Protein AF-A0A1E7EST8-F1 (afdb_monomer_lite)

Structure (mmCIF, N/CA/C/O backbone):
data_AF-A0A1E7EST8-F1
#
_entry.id   AF-A0A1E7EST8-F1
#
loop_
_atom_site.group_PDB
_atom_site.id
_atom_site.type_symbol
_atom_site.label_atom_id
_atom_site.label_alt_id
_atom_site.label_comp_id
_atom_site.label_asym_id
_atom_site.label_entity_id
_atom_site.label_seq_id
_atom_site.pdbx_PDB_ins_code
_atom_site.Cartn_x
_atom_site.Cartn_y
_atom_site.Cartn_z
_atom_site.occupancy
_atom_site.B_iso_or_equiv
_atom_site.auth_seq_id
_atom_site.auth_comp_id
_atom_site.auth_asym_id
_atom_site.auth_atom_id
_atom_site.pdbx_PDB_model_num
ATOM 1 N N . MET A 1 1 ? 32.638 13.879 65.033 1.00 37.38 1 MET A N 1
ATOM 2 C CA . MET A 1 1 ? 33.909 13.160 65.255 1.00 37.38 1 MET A CA 1
ATOM 3 C C . MET A 1 1 ? 33.877 11.881 64.431 1.00 37.38 1 MET A C 1
ATOM 5 O O . MET A 1 1 ? 32.964 11.099 64.638 1.00 37.38 1 MET A O 1
ATOM 9 N N . ASN A 1 2 ? 34.784 11.796 63.447 1.00 33.44 2 ASN A N 1
ATOM 10 C CA . ASN A 1 2 ? 35.535 10.639 62.920 1.00 33.44 2 ASN A CA 1
ATOM 11 C C . ASN A 1 2 ? 35.095 9.209 63.289 1.00 33.44 2 ASN A C 1
ATOM 13 O O . ASN A 1 2 ? 34.741 8.963 64.430 1.00 33.44 2 ASN A O 1
ATOM 17 N N . ASN A 1 3 ? 35.322 8.160 62.497 1.00 36.22 3 ASN A N 1
ATOM 18 C CA . ASN A 1 3 ? 35.702 7.912 61.098 1.00 36.22 3 ASN A CA 1
ATOM 19 C C . ASN A 1 3 ? 35.774 6.365 60.982 1.00 36.22 3 ASN A C 1
ATOM 21 O O . ASN A 1 3 ? 36.103 5.720 61.972 1.00 36.22 3 ASN A O 1
ATOM 25 N N . ASN A 1 4 ? 35.571 5.823 59.780 1.00 41.44 4 ASN A N 1
ATOM 26 C CA . ASN A 1 4 ? 36.146 4.581 59.229 1.00 41.44 4 ASN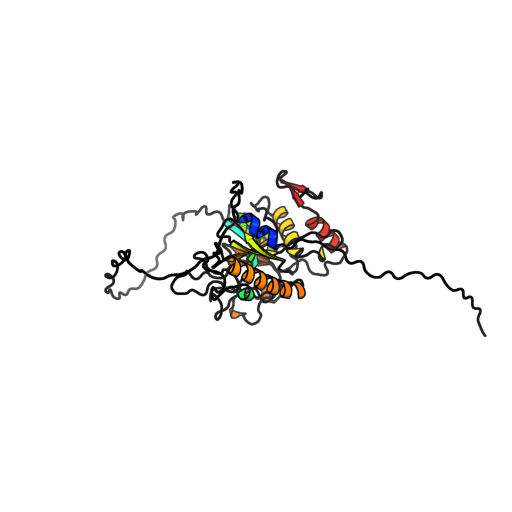 A CA 1
ATOM 27 C C . ASN A 1 4 ? 36.067 3.229 59.976 1.00 41.44 4 ASN A C 1
ATOM 29 O O . ASN A 1 4 ? 36.684 3.031 61.017 1.00 41.44 4 ASN A O 1
ATOM 33 N N . ASN A 1 5 ? 35.577 2.206 59.257 1.00 44.66 5 ASN A N 1
ATOM 34 C CA . ASN A 1 5 ? 36.452 1.069 58.946 1.00 44.66 5 ASN A CA 1
ATOM 35 C C . ASN A 1 5 ? 36.086 0.348 57.636 1.00 44.66 5 ASN A C 1
ATOM 37 O O . ASN A 1 5 ? 34.924 0.069 57.353 1.00 44.66 5 ASN A O 1
ATOM 41 N N . ASN A 1 6 ? 37.137 0.077 56.861 1.00 41.31 6 ASN A N 1
ATOM 42 C CA . ASN A 1 6 ? 37.175 -0.635 55.586 1.00 41.31 6 ASN A CA 1
ATOM 43 C C . ASN A 1 6 ? 36.886 -2.134 55.745 1.00 41.31 6 ASN A C 1
ATOM 45 O O . ASN A 1 6 ? 37.294 -2.732 56.739 1.00 41.31 6 ASN A O 1
ATOM 49 N N . ASN A 1 7 ? 36.364 -2.769 54.688 1.00 45.50 7 ASN A N 1
ATOM 50 C CA . ASN A 1 7 ? 36.819 -4.114 54.339 1.00 45.50 7 ASN A CA 1
ATOM 51 C C . ASN A 1 7 ? 36.735 -4.374 52.825 1.00 45.50 7 ASN A C 1
ATOM 53 O O . ASN A 1 7 ? 35.681 -4.262 52.204 1.00 45.50 7 ASN A O 1
ATOM 57 N N . THR A 1 8 ? 37.886 -4.706 52.251 1.00 44.66 8 THR A N 1
ATOM 58 C CA . THR A 1 8 ? 38.143 -5.099 50.860 1.00 44.66 8 THR A CA 1
ATOM 59 C C . THR A 1 8 ? 38.284 -6.618 50.772 1.00 44.66 8 THR A C 1
ATOM 61 O O . THR A 1 8 ? 38.940 -7.181 51.641 1.00 44.66 8 THR A O 1
ATOM 64 N N . ASN A 1 9 ? 37.772 -7.261 49.710 1.00 40.81 9 ASN A N 1
ATOM 65 C CA . ASN A 1 9 ? 38.377 -8.463 49.096 1.00 40.81 9 ASN A CA 1
ATOM 66 C C . ASN A 1 9 ? 37.749 -8.810 47.725 1.00 40.81 9 ASN A C 1
ATOM 68 O O . ASN A 1 9 ? 36.732 -9.479 47.621 1.00 40.81 9 ASN A O 1
ATOM 72 N N . ASN A 1 10 ? 38.331 -8.222 46.682 1.00 35.41 10 ASN A N 1
ATOM 73 C CA . ASN A 1 10 ? 39.041 -8.826 45.545 1.00 35.41 10 ASN A CA 1
ATOM 74 C C . ASN A 1 10 ? 38.720 -10.251 44.975 1.00 35.41 10 ASN A C 1
ATOM 76 O O . ASN A 1 10 ? 38.741 -11.250 45.683 1.00 35.41 10 ASN A O 1
ATOM 80 N N . ILE A 1 11 ? 38.687 -10.271 43.625 1.00 35.84 11 ILE A N 1
ATOM 81 C CA . ILE A 1 11 ? 39.069 -11.285 42.597 1.00 35.84 11 ILE A CA 1
ATOM 82 C C . ILE A 1 11 ? 38.192 -12.520 42.315 1.00 35.84 11 ILE A C 1
ATOM 84 O O . ILE A 1 11 ? 38.165 -13.490 43.061 1.00 35.84 11 ILE A O 1
ATOM 88 N N . GLY A 1 12 ? 37.687 -12.561 41.073 1.00 32.75 12 GLY A N 1
ATOM 89 C CA . GLY A 1 12 ? 37.323 -13.785 40.353 1.00 32.75 12 GLY A CA 1
ATOM 90 C C . GLY A 1 12 ? 36.968 -13.516 38.885 1.00 32.75 12 GLY A C 1
ATOM 91 O O . GLY A 1 12 ? 35.797 -13.504 38.533 1.00 32.75 12 GLY A O 1
ATOM 92 N N . GLY A 1 13 ? 37.966 -13.254 38.033 1.00 35.25 13 GLY A N 1
ATOM 93 C CA . GLY A 1 13 ? 37.785 -13.111 36.581 1.00 35.25 13 GLY A CA 1
ATOM 94 C C . GLY A 1 13 ? 38.050 -14.406 35.804 1.00 35.25 13 GLY A C 1
ATOM 95 O O . GLY A 1 13 ? 38.857 -15.219 36.256 1.00 35.25 13 GLY A O 1
ATOM 96 N N . ARG A 1 14 ? 37.390 -14.553 34.638 1.00 35.25 14 ARG A N 1
ATOM 97 C CA . ARG A 1 14 ? 37.770 -15.270 33.383 1.00 35.25 14 ARG A CA 1
ATOM 98 C C . ARG A 1 14 ? 36.514 -15.476 32.493 1.00 35.25 14 ARG A C 1
ATOM 100 O O . ARG A 1 14 ? 35.428 -15.559 33.051 1.00 35.25 14 ARG A O 1
ATOM 107 N N . PRO A 1 15 ? 36.630 -15.743 31.175 1.00 46.88 15 PRO A N 1
ATOM 108 C CA . PRO A 1 15 ? 37.525 -15.146 30.184 1.00 46.88 15 PRO A CA 1
ATOM 109 C C . PRO A 1 15 ? 36.792 -14.689 28.896 1.00 46.88 15 PRO A C 1
ATOM 111 O O . PRO A 1 15 ? 35.663 -15.068 28.603 1.00 46.88 15 PRO A O 1
ATOM 114 N N . ILE A 1 16 ? 37.519 -13.891 28.115 1.00 41.00 16 ILE A N 1
ATOM 115 C CA . ILE A 1 16 ? 37.234 -13.449 26.744 1.00 41.00 16 ILE A CA 1
ATOM 116 C C . ILE A 1 16 ? 37.426 -14.624 25.771 1.00 41.00 16 ILE A C 1
ATOM 118 O O . ILE A 1 16 ? 38.449 -15.306 25.835 1.00 41.00 16 ILE A O 1
ATOM 122 N N . GLY A 1 17 ? 36.480 -14.819 24.848 1.00 32.47 17 GLY A N 1
ATOM 123 C CA . GLY A 1 17 ? 36.620 -15.681 23.673 1.00 32.47 17 GLY A CA 1
ATOM 124 C C . GLY A 1 17 ? 36.237 -14.913 22.407 1.00 32.47 17 GLY A C 1
ATOM 125 O O . GLY A 1 17 ? 35.126 -14.397 22.317 1.00 32.47 17 GLY A O 1
ATOM 126 N N . SER A 1 18 ? 37.174 -14.821 21.462 1.00 37.97 18 SER A N 1
ATOM 127 C CA . SER A 1 18 ? 36.993 -14.258 20.112 1.00 37.97 18 SER A CA 1
ATOM 128 C C . SER A 1 18 ? 36.807 -15.392 19.070 1.00 37.97 18 SER A C 1
ATOM 130 O O . SER A 1 18 ? 36.689 -16.551 19.465 1.00 37.97 18 SER A O 1
ATOM 132 N N . PRO A 1 19 ? 36.704 -15.102 17.757 1.00 43.59 19 PRO A N 1
ATOM 133 C CA . PRO A 1 19 ? 35.534 -15.388 16.933 1.00 43.59 19 PRO A CA 1
ATOM 134 C C . PRO A 1 19 ? 35.676 -16.669 16.090 1.00 43.59 19 PRO A C 1
ATOM 136 O O . PRO A 1 19 ? 36.750 -16.983 15.585 1.00 43.59 19 PRO A O 1
ATOM 139 N N . GLY A 1 20 ? 34.568 -17.386 15.896 1.00 33.91 20 GLY A N 1
ATOM 140 C CA . GLY A 1 20 ? 34.497 -18.546 15.006 1.00 33.91 20 GLY A CA 1
ATOM 141 C C . GLY A 1 20 ? 33.923 -18.184 13.638 1.00 33.91 20 GLY A C 1
ATOM 142 O O . GLY A 1 20 ? 32.745 -17.852 13.527 1.00 33.91 20 GLY A O 1
ATOM 143 N N . GLU A 1 21 ? 34.765 -18.275 12.609 1.00 35.53 21 GLU A N 1
ATOM 144 C CA . GLU A 1 21 ? 34.386 -18.404 11.200 1.00 35.53 21 GLU A CA 1
ATOM 145 C C . GLU A 1 21 ? 33.580 -19.696 10.966 1.00 35.53 21 GLU A C 1
ATOM 147 O O . GLU A 1 21 ? 33.884 -20.734 11.555 1.00 35.53 21 GLU A O 1
ATOM 152 N N . GLY A 1 22 ? 32.580 -19.663 10.074 1.00 30.66 22 GLY A N 1
ATOM 153 C CA . GLY A 1 22 ? 31.803 -20.867 9.752 1.00 30.66 22 GLY A CA 1
ATOM 154 C C . GLY A 1 22 ? 30.614 -20.699 8.798 1.00 30.66 22 GLY A C 1
ATOM 155 O O . GLY A 1 22 ? 29.478 -20.865 9.208 1.00 30.66 22 GLY A O 1
ATOM 156 N N . VAL A 1 23 ? 30.898 -20.362 7.535 1.00 31.14 23 VAL A N 1
ATOM 157 C CA . VAL A 1 23 ? 30.367 -20.969 6.285 1.00 31.14 23 VAL A CA 1
ATOM 158 C C . VAL A 1 23 ? 28.875 -21.402 6.173 1.00 31.14 23 VAL A C 1
ATOM 160 O O . VAL A 1 23 ? 28.469 -22.404 6.748 1.00 31.14 23 VAL A O 1
ATOM 163 N N . GLY A 1 24 ? 28.155 -20.784 5.209 1.00 28.20 24 GLY A N 1
ATOM 164 C CA . GLY A 1 24 ? 27.192 -21.445 4.283 1.00 28.20 24 GLY A CA 1
ATOM 165 C C . GLY A 1 24 ? 25.695 -21.076 4.415 1.00 28.20 24 GLY A C 1
ATOM 166 O O . GLY A 1 24 ? 25.020 -21.641 5.258 1.00 28.20 24 GLY A O 1
ATOM 167 N N . GLN A 1 25 ? 25.167 -20.082 3.668 1.00 36.28 25 GLN A N 1
ATOM 168 C CA . GLN A 1 25 ? 24.389 -20.174 2.387 1.00 36.28 25 GLN A CA 1
ATOM 169 C C . GLN A 1 25 ? 22.906 -20.652 2.510 1.00 36.28 25 GLN A C 1
ATOM 171 O O . GLN A 1 25 ? 22.626 -21.450 3.395 1.00 36.28 25 GLN A O 1
ATOM 176 N N . PRO A 1 26 ? 21.953 -20.249 1.618 1.00 44.78 26 PRO A N 1
ATOM 177 C CA . PRO A 1 26 ? 22.160 -19.596 0.323 1.00 44.78 26 PRO A CA 1
ATOM 178 C C . PRO A 1 26 ? 21.398 -18.280 0.067 1.00 44.78 26 PRO A C 1
ATOM 180 O O . PRO A 1 26 ? 20.417 -17.909 0.704 1.00 44.78 26 PRO A O 1
ATOM 183 N N . SER A 1 27 ? 21.893 -17.606 -0.967 1.00 38.22 27 SER A N 1
ATOM 184 C CA . SER A 1 27 ? 21.365 -16.401 -1.599 1.00 38.22 27 SER A CA 1
ATOM 185 C C . SER A 1 27 ? 20.065 -16.651 -2.384 1.00 38.22 27 SER A C 1
ATOM 187 O O . SER A 1 27 ? 19.900 -17.654 -3.079 1.00 38.22 27 SER A O 1
ATOM 189 N N . VAL A 1 28 ? 19.161 -15.669 -2.341 1.00 45.09 28 VAL A N 1
ATOM 190 C CA . VAL A 1 28 ? 17.823 -15.643 -2.976 1.00 45.09 28 VAL A CA 1
ATOM 191 C C . VAL A 1 28 ? 17.864 -15.711 -4.523 1.00 45.09 28 VAL A C 1
ATOM 193 O O . VAL A 1 28 ? 16.836 -15.868 -5.180 1.00 45.09 28 VAL A O 1
ATOM 196 N N . LEU A 1 29 ? 19.052 -15.688 -5.138 1.00 42.66 29 LEU A N 1
ATOM 197 C CA . LEU A 1 29 ? 19.230 -15.797 -6.592 1.00 42.66 29 LEU A CA 1
ATOM 198 C C . LEU A 1 29 ? 18.972 -17.209 -7.155 1.00 42.66 29 LEU A C 1
ATOM 200 O O . LEU A 1 29 ? 18.691 -17.337 -8.348 1.00 42.66 29 LEU A O 1
ATOM 204 N N . GLY A 1 30 ? 19.010 -18.261 -6.329 1.00 34.00 30 GLY A N 1
ATOM 205 C CA . GLY A 1 30 ? 18.755 -19.639 -6.780 1.00 34.00 30 GLY A CA 1
ATOM 206 C C . GLY A 1 30 ? 17.289 -19.925 -7.138 1.00 34.00 30 GLY A C 1
ATOM 207 O O . GLY A 1 30 ? 17.003 -20.724 -8.030 1.00 34.00 30 GLY A O 1
ATOM 208 N N . SER A 1 31 ? 16.345 -19.232 -6.500 1.00 38.81 31 SER A N 1
ATOM 209 C CA . SER A 1 31 ? 14.915 -19.559 -6.589 1.00 38.81 31 SER A CA 1
ATOM 210 C C . SER A 1 31 ? 14.246 -19.067 -7.879 1.00 38.81 31 SER A C 1
ATOM 212 O O . SER A 1 31 ? 13.216 -19.601 -8.282 1.00 38.81 31 SER A O 1
ATOM 214 N N . ILE A 1 32 ? 14.832 -18.081 -8.568 1.00 41.59 32 ILE A N 1
ATOM 215 C CA . ILE A 1 32 ? 14.277 -17.531 -9.820 1.00 41.59 32 ILE A CA 1
ATOM 216 C C . ILE A 1 32 ? 14.689 -18.382 -11.035 1.00 41.59 32 ILE A C 1
ATOM 218 O O . ILE A 1 32 ? 13.920 -18.510 -11.988 1.00 41.59 32 ILE A O 1
ATOM 222 N N . ALA A 1 33 ? 15.857 -19.034 -10.995 1.00 39.41 33 ALA A N 1
ATOM 223 C CA . ALA A 1 33 ? 16.321 -19.898 -12.085 1.00 39.41 33 ALA A CA 1
ATOM 224 C C . ALA A 1 33 ? 15.504 -21.201 -12.205 1.00 39.41 33 ALA A C 1
ATOM 226 O O . ALA A 1 33 ? 15.323 -21.725 -13.309 1.00 39.41 33 ALA A O 1
ATOM 227 N N . HIS A 1 34 ? 14.950 -21.695 -11.093 1.00 38.31 34 HIS A N 1
ATOM 228 C CA . HIS A 1 34 ? 14.194 -22.949 -11.079 1.00 38.31 34 HIS A CA 1
ATOM 229 C C . HIS A 1 34 ? 12.761 -22.827 -11.622 1.00 38.31 34 HIS A C 1
ATOM 231 O O . HIS A 1 34 ? 12.177 -23.826 -12.029 1.00 38.31 34 HIS A O 1
ATOM 237 N N . ALA A 1 35 ? 12.205 -21.612 -11.698 1.00 41.12 35 ALA A N 1
ATOM 238 C CA . ALA A 1 35 ? 10.862 -21.370 -12.233 1.00 41.12 35 ALA A CA 1
ATOM 239 C C . ALA A 1 35 ? 10.816 -21.210 -13.770 1.00 41.12 35 ALA A C 1
ATOM 241 O O . ALA A 1 35 ? 9.735 -21.068 -14.339 1.00 41.12 35 ALA A O 1
ATOM 242 N N . LEU A 1 36 ? 11.970 -21.215 -14.452 1.00 42.25 36 LEU A N 1
ATOM 243 C CA . LEU A 1 36 ? 12.074 -20.963 -15.899 1.00 42.25 36 LEU A CA 1
ATOM 244 C C . LEU A 1 36 ? 12.736 -22.099 -16.694 1.00 42.25 36 LEU A C 1
ATOM 246 O O . LEU A 1 36 ? 12.760 -22.042 -17.923 1.00 42.25 36 LEU A O 1
ATOM 250 N N . THR A 1 37 ? 13.236 -23.143 -16.031 1.00 38.69 37 THR A N 1
ATOM 251 C CA . THR A 1 37 ? 13.762 -24.344 -16.692 1.00 38.69 37 THR A CA 1
ATOM 252 C C . THR A 1 37 ? 12.689 -25.427 -16.696 1.00 38.69 37 THR A C 1
ATOM 254 O O . THR A 1 37 ? 12.493 -26.166 -15.737 1.00 38.69 37 THR A O 1
ATOM 257 N N . GLY A 1 38 ? 11.932 -25.470 -17.793 1.00 31.06 38 GLY A N 1
ATOM 258 C CA . GLY A 1 38 ? 11.000 -26.552 -18.077 1.00 31.06 38 GLY A CA 1
ATOM 259 C C . GLY A 1 38 ? 11.707 -27.907 -18.047 1.00 31.06 38 GLY A C 1
ATOM 260 O O . GLY A 1 38 ? 12.779 -28.085 -18.619 1.00 31.06 38 GLY A O 1
ATOM 261 N N . ASN A 1 39 ? 11.058 -28.836 -17.358 1.00 34.22 39 ASN A N 1
ATOM 262 C CA . ASN A 1 39 ? 11.397 -30.237 -17.171 1.00 34.22 39 ASN A CA 1
ATOM 263 C C . ASN A 1 39 ? 11.722 -30.930 -18.517 1.00 34.22 39 ASN A C 1
ATOM 265 O O . ASN A 1 39 ? 10.814 -31.237 -19.287 1.00 34.22 39 ASN A O 1
ATOM 269 N N . TYR A 1 40 ? 13.003 -31.185 -18.795 1.00 30.70 40 TYR A N 1
ATOM 270 C CA . TYR A 1 40 ? 13.463 -32.097 -19.847 1.00 30.70 40 TYR A CA 1
ATOM 271 C C . TYR A 1 40 ? 14.433 -33.098 -19.216 1.00 30.70 40 TYR A C 1
ATOM 273 O O . TYR A 1 40 ? 15.603 -32.800 -18.992 1.00 30.70 40 TYR A O 1
ATOM 281 N N . ASN A 1 41 ? 13.920 -34.290 -18.910 1.00 33.44 41 ASN A N 1
ATOM 282 C CA . ASN A 1 41 ? 14.729 -35.453 -18.566 1.00 33.44 41 ASN A CA 1
ATOM 283 C C . ASN A 1 41 ? 15.129 -36.170 -19.861 1.00 33.44 41 ASN A C 1
ATOM 285 O O . ASN A 1 41 ? 14.272 -36.699 -20.565 1.00 33.44 41 ASN A O 1
ATOM 289 N N . GLY A 1 42 ? 16.428 -36.214 -20.151 1.00 34.94 42 GLY A N 1
ATOM 290 C CA . GLY A 1 42 ? 17.023 -37.041 -21.200 1.00 34.94 42 GLY A CA 1
ATOM 291 C C . GLY A 1 42 ? 18.528 -37.200 -20.947 1.00 34.94 42 GLY A C 1
ATOM 292 O O . GLY A 1 42 ? 19.179 -36.200 -20.644 1.00 34.94 42 GLY A O 1
ATOM 293 N N . PRO A 1 43 ? 19.087 -38.424 -20.987 1.00 39.81 43 PRO A N 1
ATOM 294 C CA . PRO A 1 43 ? 20.402 -38.709 -20.424 1.00 39.81 43 PRO A CA 1
ATOM 295 C C . PRO A 1 43 ? 21.557 -38.295 -21.344 1.00 39.81 43 PRO A C 1
ATOM 297 O O . PRO A 1 43 ? 21.529 -38.499 -22.557 1.00 39.81 43 PRO A O 1
ATOM 300 N N . LEU A 1 44 ? 22.604 -37.764 -20.711 1.00 32.97 44 LEU A N 1
ATOM 301 C CA . LEU A 1 44 ? 23.911 -37.471 -21.291 1.00 32.97 44 LEU A CA 1
ATOM 302 C C . LEU A 1 44 ? 24.640 -38.761 -21.690 1.00 32.97 44 LEU A C 1
ATOM 304 O O . LEU A 1 44 ? 24.931 -39.604 -20.844 1.00 32.97 44 LEU A O 1
ATOM 308 N N . THR A 1 45 ? 25.036 -38.852 -22.957 1.00 32.22 45 THR A N 1
ATOM 309 C CA . THR A 1 45 ? 26.240 -39.586 -23.370 1.00 32.22 45 THR A CA 1
ATOM 310 C C . THR A 1 45 ? 27.152 -38.616 -24.109 1.00 32.22 45 THR A C 1
ATOM 312 O O . THR A 1 45 ? 26.697 -37.782 -24.889 1.00 32.22 45 THR A O 1
ATOM 315 N N . GLY A 1 46 ? 28.429 -38.640 -23.734 1.00 31.30 46 GLY A N 1
ATOM 316 C CA . GLY A 1 46 ? 29.429 -37.675 -24.166 1.00 31.30 46 GLY A CA 1
ATOM 317 C C . GLY A 1 46 ? 29.914 -37.877 -25.595 1.00 31.30 46 GLY A C 1
ATOM 318 O O . GLY A 1 46 ? 29.590 -38.870 -26.234 1.00 31.30 46 GLY A O 1
ATOM 319 N N . LEU A 1 47 ? 30.729 -36.925 -26.046 1.00 31.22 47 LEU A N 1
ATOM 320 C CA . LEU A 1 47 ? 31.973 -37.136 -26.790 1.00 31.22 47 LEU A CA 1
ATOM 321 C C . LEU A 1 47 ? 32.628 -35.771 -27.053 1.00 31.22 47 LEU A C 1
ATOM 323 O O . LEU A 1 47 ? 32.023 -34.837 -27.569 1.00 31.22 47 LEU A O 1
ATOM 327 N N . SER A 1 48 ? 33.890 -35.686 -26.651 1.00 32.94 48 SER A N 1
ATOM 328 C CA . SER A 1 48 ? 34.905 -34.738 -27.103 1.00 32.94 48 SER A CA 1
ATOM 329 C C . SER A 1 48 ? 35.143 -34.831 -28.616 1.00 32.94 48 SER A C 1
ATOM 331 O O . SER A 1 48 ? 35.084 -35.945 -29.132 1.00 32.94 48 SER A O 1
ATOM 333 N N . ILE A 1 49 ? 35.538 -33.725 -29.273 1.00 32.03 49 ILE A N 1
ATOM 334 C CA . ILE A 1 49 ? 36.750 -33.583 -30.126 1.00 32.03 49 ILE A CA 1
ATOM 335 C C . ILE A 1 49 ? 36.690 -32.326 -31.042 1.00 32.03 49 ILE A C 1
ATOM 337 O O . ILE A 1 49 ? 35.677 -32.037 -31.669 1.00 32.03 49 ILE A O 1
ATOM 341 N N . SER A 1 50 ? 37.851 -31.652 -31.089 1.00 30.88 50 SER A N 1
ATOM 342 C CA . SER A 1 50 ? 38.496 -30.800 -32.118 1.00 30.88 50 SER A CA 1
ATOM 343 C C . SER A 1 50 ? 37.969 -29.426 -32.557 1.00 30.88 50 SER A C 1
ATOM 345 O O . SER A 1 50 ? 36.881 -29.268 -33.102 1.00 30.88 50 SER A O 1
ATOM 347 N N . GLU A 1 51 ? 38.912 -28.482 -32.464 1.00 34.81 51 GLU A N 1
ATOM 348 C CA . GLU A 1 51 ? 39.088 -27.253 -33.240 1.00 34.81 51 GLU A CA 1
ATOM 349 C C . GLU A 1 51 ? 39.296 -27.481 -34.751 1.00 34.81 51 GLU A C 1
ATOM 351 O O . GLU A 1 51 ? 39.945 -28.446 -35.147 1.00 34.81 51 GLU A O 1
ATOM 356 N N . GLN A 1 52 ? 38.831 -26.503 -35.542 1.00 32.03 52 GLN A N 1
ATOM 357 C CA . GLN A 1 52 ? 39.277 -25.981 -36.859 1.00 32.03 52 GLN A CA 1
ATOM 358 C C . GLN A 1 52 ? 38.007 -25.428 -37.541 1.00 32.03 52 GLN A C 1
ATOM 360 O O . GLN A 1 52 ? 36.964 -26.057 -37.493 1.00 32.03 52 GLN A O 1
ATOM 365 N N . GLY A 1 53 ? 37.916 -24.246 -38.143 1.00 31.12 53 GLY A N 1
ATOM 366 C CA . GLY A 1 53 ? 38.896 -23.394 -38.794 1.00 31.12 53 GLY A CA 1
ATOM 367 C C . GLY A 1 53 ? 38.323 -23.022 -40.172 1.00 31.12 53 GLY A C 1
ATOM 368 O O . GLY A 1 53 ? 38.204 -23.894 -41.017 1.00 31.12 53 GLY A O 1
ATOM 369 N N . ARG A 1 54 ? 38.037 -21.725 -40.377 1.00 32.31 54 ARG A N 1
ATOM 370 C CA . ARG A 1 54 ? 37.782 -21.011 -41.654 1.00 32.31 54 ARG A CA 1
ATOM 371 C C . ARG A 1 54 ? 36.468 -21.244 -42.432 1.00 32.31 54 ARG A C 1
ATOM 373 O O . ARG A 1 54 ? 36.188 -22.313 -42.948 1.00 32.31 54 ARG A O 1
ATOM 380 N N . ASP A 1 55 ? 35.789 -20.119 -42.655 1.00 29.20 55 ASP A N 1
ATOM 381 C CA . ASP A 1 55 ? 35.635 -19.424 -43.949 1.00 29.20 55 ASP A CA 1
ATOM 382 C C . ASP A 1 55 ? 34.214 -19.040 -44.390 1.00 29.20 55 ASP A C 1
ATOM 384 O O . ASP A 1 55 ? 33.189 -19.545 -43.952 1.00 29.20 55 ASP A O 1
ATOM 388 N N . SER A 1 56 ? 34.245 -18.017 -45.226 1.00 31.08 56 SER A N 1
ATOM 389 C CA . SER A 1 56 ? 33.287 -16.984 -45.570 1.00 31.08 56 SER A CA 1
ATOM 390 C C . SER A 1 56 ? 32.173 -17.345 -46.573 1.00 31.08 56 SER A C 1
ATOM 392 O O . SER A 1 56 ? 32.313 -18.207 -47.436 1.00 31.08 56 SER A O 1
ATOM 394 N N . SER A 1 57 ? 31.136 -16.489 -46.544 1.00 31.17 57 SER A N 1
ATOM 395 C CA . SER A 1 57 ? 30.318 -15.984 -47.673 1.00 31.17 57 SER A CA 1
ATOM 396 C C . SER A 1 57 ? 28.955 -16.623 -48.019 1.00 31.17 57 SER A C 1
ATOM 398 O O . SER A 1 57 ? 28.775 -17.833 -47.960 1.00 31.17 57 SER A O 1
ATOM 400 N N . LYS A 1 58 ? 28.059 -15.728 -48.505 1.00 31.75 58 LYS A N 1
ATOM 401 C CA . LYS A 1 58 ? 26.700 -15.885 -49.101 1.00 31.75 58 LYS A CA 1
ATOM 402 C C . LYS A 1 58 ? 25.563 -15.906 -48.063 1.00 31.75 58 LYS A C 1
ATOM 404 O O . LYS A 1 58 ? 25.447 -16.858 -47.313 1.00 31.75 58 LYS A O 1
ATOM 409 N N . VAL A 1 59 ? 24.718 -14.886 -47.848 1.00 36.09 59 VAL A N 1
ATOM 410 C CA . VAL A 1 59 ? 23.972 -13.937 -48.715 1.00 36.09 59 VAL A CA 1
ATOM 411 C C . VAL A 1 59 ? 23.174 -14.621 -49.824 1.00 36.09 59 VAL A C 1
ATOM 413 O O . VAL A 1 59 ? 23.775 -15.052 -50.802 1.00 36.09 59 VAL A O 1
ATOM 416 N N . ILE A 1 60 ? 21.839 -14.654 -49.655 1.00 32.09 60 ILE A N 1
ATOM 417 C CA . ILE A 1 60 ? 20.738 -14.626 -50.653 1.00 32.09 60 ILE A CA 1
ATOM 418 C C . ILE A 1 60 ? 19.380 -14.520 -49.885 1.00 32.09 60 ILE A C 1
ATOM 420 O O . ILE A 1 60 ? 19.355 -14.863 -48.704 1.00 32.09 60 ILE A O 1
ATOM 424 N N . PRO A 1 61 ? 18.295 -13.971 -50.487 1.00 39.50 61 PRO A N 1
ATOM 425 C CA . PRO A 1 61 ? 17.362 -13.025 -49.847 1.00 39.50 61 PRO A CA 1
ATOM 426 C C . PRO A 1 61 ? 15.900 -13.554 -49.694 1.00 39.50 61 PRO A C 1
ATOM 428 O O . PRO A 1 61 ? 15.743 -14.668 -49.209 1.00 39.50 61 PRO A O 1
ATOM 431 N N . PRO A 1 62 ? 14.823 -12.810 -50.052 1.00 44.91 62 PRO A N 1
ATOM 432 C CA . PRO A 1 62 ? 13.983 -11.954 -49.200 1.00 44.91 62 PRO A CA 1
ATOM 433 C C . PRO A 1 62 ? 12.507 -12.432 -49.109 1.00 44.91 62 PRO A C 1
ATOM 435 O O . PRO A 1 62 ? 12.155 -13.475 -49.647 1.00 44.91 62 PRO A O 1
ATOM 438 N N . ASN A 1 63 ? 11.654 -11.591 -48.497 1.00 27.75 63 ASN A N 1
ATOM 439 C CA . ASN A 1 63 ? 10.177 -11.614 -48.369 1.00 27.75 63 ASN A CA 1
ATOM 440 C C . ASN A 1 63 ? 9.727 -11.946 -46.937 1.00 27.75 63 ASN A C 1
ATOM 442 O O . ASN A 1 63 ? 9.904 -13.046 -46.434 1.00 27.75 63 ASN A O 1
ATOM 446 N N . SER A 1 64 ? 9.142 -11.003 -46.200 1.00 30.73 64 SER A N 1
ATOM 447 C CA . SER A 1 64 ? 7.733 -10.649 -46.392 1.00 30.73 64 SER A CA 1
ATOM 448 C C . SER A 1 64 ? 7.468 -9.205 -45.948 1.00 30.73 64 SER A C 1
ATOM 450 O O . SER A 1 64 ? 7.515 -8.890 -44.762 1.00 30.73 64 SER A O 1
ATOM 452 N N . LEU A 1 65 ? 7.195 -8.330 -46.915 1.00 32.84 65 LEU A N 1
ATOM 453 C CA . LEU A 1 65 ? 6.673 -6.979 -46.719 1.00 32.84 65 LEU A CA 1
ATOM 454 C C . LEU A 1 65 ? 5.488 -6.824 -47.670 1.00 32.84 65 LEU A C 1
ATOM 456 O O . LEU A 1 65 ? 5.654 -6.475 -48.835 1.00 32.84 65 LEU A O 1
ATOM 460 N N . SER A 1 66 ? 4.296 -7.118 -47.172 1.00 34.75 66 SER A N 1
ATOM 461 C CA . SER A 1 66 ? 3.037 -6.766 -47.822 1.00 34.75 66 SER A CA 1
ATOM 462 C C . SER A 1 66 ? 1.916 -7.002 -46.827 1.00 34.75 66 SER A C 1
ATOM 464 O O . SER A 1 66 ? 1.508 -8.140 -46.654 1.00 34.75 66 SER A O 1
ATOM 466 N N . GLU A 1 67 ? 1.493 -5.938 -46.146 1.00 35.34 67 GLU A N 1
ATOM 467 C CA . GLU A 1 67 ? 0.111 -5.671 -45.719 1.00 35.34 67 GLU A CA 1
ATOM 468 C C . GLU A 1 67 ? 0.131 -4.552 -44.677 1.00 35.34 67 GLU A C 1
ATOM 470 O O . GLU A 1 67 ? 0.571 -4.741 -43.553 1.00 35.34 67 GLU A O 1
ATOM 475 N N . HIS A 1 68 ? -0.248 -3.350 -45.113 1.00 34.09 68 HIS A N 1
ATOM 476 C CA . HIS A 1 68 ? -1.046 -2.354 -44.384 1.00 34.09 68 HIS A CA 1
ATOM 477 C C . HIS A 1 68 ? -0.886 -0.998 -45.073 1.00 34.09 68 HIS A C 1
ATOM 479 O O . HIS A 1 68 ? -0.215 -0.078 -44.610 1.00 34.09 68 HIS A O 1
ATOM 485 N N . ARG A 1 69 ? -1.536 -0.882 -46.233 1.00 31.06 69 ARG A N 1
ATOM 486 C CA . ARG A 1 69 ? -1.813 0.398 -46.884 1.00 31.06 69 ARG A CA 1
ATOM 487 C C . ARG A 1 69 ? -3.277 0.403 -47.311 1.00 31.06 69 ARG A C 1
ATOM 489 O O . ARG A 1 69 ? -3.593 0.207 -48.474 1.00 31.06 69 ARG A O 1
ATOM 496 N N . ALA A 1 70 ? -4.162 0.559 -46.334 1.00 31.52 70 ALA A N 1
ATOM 497 C CA . ALA A 1 70 ? -5.579 0.829 -46.553 1.00 31.52 70 ALA A CA 1
ATOM 498 C C . ALA A 1 70 ? -6.186 1.394 -45.262 1.00 31.52 70 ALA A C 1
ATOM 500 O O . ALA A 1 70 ? -6.642 0.631 -44.421 1.00 31.52 70 ALA A O 1
ATOM 501 N N . ALA A 1 71 ? -6.105 2.715 -45.084 1.00 33.00 71 ALA A N 1
ATOM 502 C CA . ALA A 1 71 ? -7.027 3.536 -44.284 1.00 33.00 71 ALA A CA 1
ATOM 503 C C . ALA A 1 71 ? -6.493 4.976 -44.231 1.00 33.00 71 ALA A C 1
ATOM 505 O O . ALA A 1 71 ? -6.033 5.467 -43.204 1.00 33.00 71 ALA A O 1
ATOM 506 N N . GLN A 1 72 ? -6.504 5.654 -45.374 1.00 34.62 72 GLN A N 1
ATOM 507 C CA . GLN A 1 72 ? -6.368 7.104 -45.416 1.00 34.62 72 GLN A CA 1
ATOM 508 C C . GLN A 1 72 ? -7.310 7.593 -46.507 1.00 34.62 72 GLN A C 1
ATOM 510 O O . GLN A 1 72 ? -6.953 7.548 -47.677 1.00 34.62 72 GLN A O 1
ATOM 515 N N . LEU A 1 73 ? -8.540 7.921 -46.110 1.00 34.25 73 LEU A N 1
ATOM 516 C CA . LEU A 1 73 ? -9.516 8.770 -46.800 1.00 34.25 73 LEU A CA 1
ATOM 517 C C . LEU A 1 73 ? -10.845 8.627 -46.055 1.00 34.25 73 LEU A C 1
ATOM 519 O O . LEU A 1 73 ? -11.576 7.679 -46.293 1.00 34.25 73 LEU A O 1
ATOM 523 N N . GLU A 1 74 ? -11.096 9.531 -45.111 1.00 35.16 74 GLU A N 1
ATOM 524 C CA . GLU A 1 74 ? -12.409 10.130 -44.836 1.00 35.16 74 GLU A CA 1
ATOM 525 C C . GLU A 1 74 ? -12.296 10.976 -43.566 1.00 35.16 74 GLU A C 1
ATOM 527 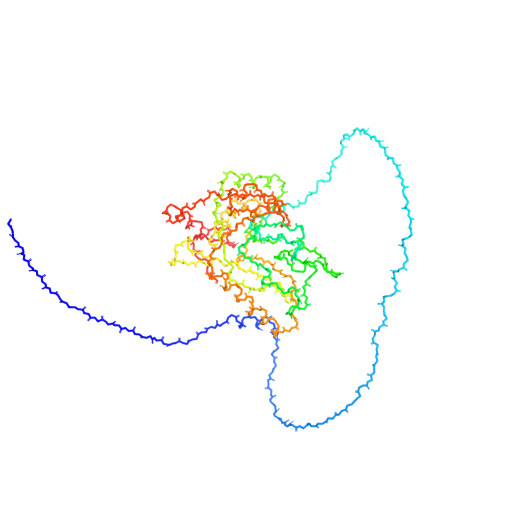O O . GLU A 1 74 ? -12.345 10.460 -42.457 1.00 35.16 74 GLU A O 1
ATOM 532 N N . GLN A 1 75 ? -12.112 12.288 -43.732 1.00 33.00 75 GLN A N 1
ATOM 533 C CA . GLN A 1 75 ? -12.761 13.298 -42.890 1.00 33.00 75 GLN A CA 1
ATOM 534 C C . GLN A 1 75 ? -12.533 14.684 -43.497 1.00 33.00 75 GLN A C 1
ATOM 536 O O . GLN A 1 75 ? -11.622 15.432 -43.148 1.00 33.00 75 GLN A O 1
ATOM 541 N N . GLY A 1 76 ? -13.399 15.005 -44.457 1.00 30.56 76 GLY A N 1
ATOM 542 C CA . GLY A 1 76 ? -13.712 16.372 -44.834 1.00 30.56 76 GLY A CA 1
ATOM 543 C C . GLY A 1 76 ? -14.932 16.855 -44.047 1.00 30.56 76 GLY A C 1
ATOM 544 O O . GLY A 1 76 ? -15.976 16.218 -44.077 1.00 30.56 76 GLY A O 1
ATOM 545 N N . GLN A 1 77 ? -14.755 17.989 -43.368 1.00 34.09 77 GLN A N 1
ATOM 546 C CA . GLN A 1 77 ? -15.694 19.113 -43.242 1.00 34.09 77 GLN A CA 1
ATOM 547 C C . GLN A 1 77 ? -17.171 18.848 -42.872 1.00 34.09 77 GLN A C 1
ATOM 549 O O . GLN A 1 77 ? -17.945 18.336 -43.674 1.00 34.09 77 GLN A O 1
ATOM 554 N N . ARG A 1 78 ? -17.594 19.410 -41.726 1.00 36.28 78 ARG A N 1
ATOM 555 C CA . ARG A 1 78 ? -18.866 20.149 -41.497 1.00 36.28 78 ARG A CA 1
ATOM 556 C C . ARG A 1 78 ? -18.798 20.780 -40.095 1.00 36.28 78 ARG A C 1
ATOM 558 O O . ARG A 1 78 ? -18.680 20.070 -39.110 1.00 36.28 78 ARG A O 1
ATOM 565 N N . ALA A 1 79 ? -18.545 22.081 -39.964 1.00 36.25 79 ALA A N 1
ATOM 566 C CA . ALA A 1 79 ? -19.470 23.212 -40.121 1.00 36.25 79 ALA A CA 1
ATOM 567 C C . ALA A 1 79 ? -20.499 23.357 -38.973 1.00 36.25 79 ALA A C 1
ATOM 569 O O . ALA A 1 79 ? -21.409 22.555 -38.802 1.00 36.25 79 ALA A O 1
ATOM 570 N N . SER A 1 80 ? -20.272 24.439 -38.225 1.00 40.84 80 SER A N 1
ATOM 571 C CA . SER A 1 80 ? -21.129 25.267 -37.365 1.00 40.84 80 SER A CA 1
ATOM 572 C C . SER A 1 80 ? -22.664 25.148 -37.456 1.00 40.84 80 SER A C 1
ATOM 574 O O . SER A 1 80 ? -23.255 25.156 -38.531 1.00 40.84 80 SER A O 1
ATOM 576 N N . GLY A 1 81 ? -23.325 25.246 -36.290 1.00 33.00 81 GLY A N 1
ATOM 577 C CA . GLY A 1 81 ? -24.767 25.513 -36.177 1.00 33.00 81 GLY A CA 1
ATOM 578 C C . GLY A 1 81 ? -25.244 25.812 -34.744 1.00 33.00 81 GLY A C 1
ATOM 579 O O . GLY A 1 81 ? -25.186 24.959 -33.870 1.00 33.00 81 GLY A O 1
ATOM 580 N N . ARG A 1 82 ? -25.719 27.046 -34.521 1.00 38.97 82 ARG A N 1
ATOM 581 C CA . ARG A 1 82 ? -26.339 27.617 -33.300 1.00 38.97 82 ARG A CA 1
ATOM 582 C C . ARG A 1 82 ? -27.721 27.019 -32.955 1.00 38.97 82 ARG A C 1
ATOM 584 O O . ARG A 1 82 ? -28.497 26.806 -33.880 1.00 38.97 82 ARG A O 1
ATOM 591 N N . ARG A 1 83 ? -28.084 27.003 -31.653 1.00 36.56 83 ARG A N 1
ATOM 592 C CA . ARG A 1 83 ? -29.353 27.481 -30.995 1.00 36.56 83 ARG A CA 1
ATOM 593 C C . ARG A 1 83 ? -29.549 26.746 -29.650 1.00 36.56 83 ARG A C 1
ATOM 595 O O . ARG A 1 83 ? -29.522 25.531 -29.620 1.00 36.56 83 ARG A O 1
ATOM 602 N N . SER A 1 84 ? -29.514 27.413 -28.493 1.00 34.56 84 SER A N 1
ATOM 603 C CA . SER A 1 84 ? -30.582 28.185 -27.817 1.00 34.56 84 SER A CA 1
ATOM 604 C C . SER A 1 84 ? -31.843 27.389 -27.426 1.00 34.56 84 SER A C 1
ATOM 606 O O . SER A 1 84 ? -32.706 27.165 -28.267 1.00 34.56 84 SER A O 1
ATOM 608 N N . GLY A 1 85 ? -31.935 27.072 -26.123 1.00 32.03 85 GLY A N 1
ATOM 609 C CA . GLY A 1 85 ? -33.113 27.254 -25.257 1.00 32.03 85 GLY A CA 1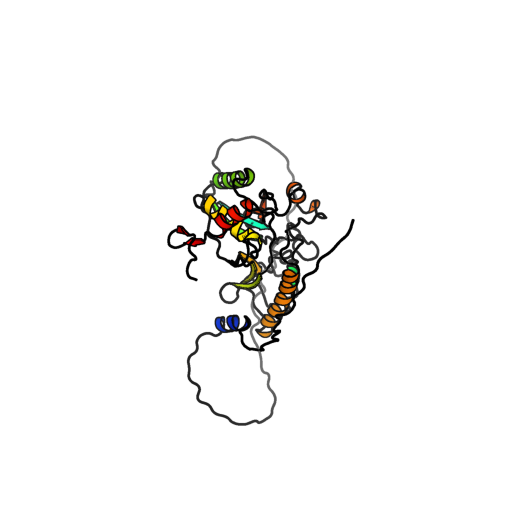
ATOM 610 C C . GLY A 1 85 ? -34.271 26.247 -25.309 1.00 32.03 85 GLY A C 1
ATOM 611 O O . GLY A 1 85 ? -35.018 26.241 -26.277 1.00 32.03 85 GLY A O 1
ATOM 612 N N . ARG A 1 86 ? -34.530 25.536 -24.195 1.00 33.59 86 ARG A N 1
ATOM 613 C CA . ARG A 1 86 ? -35.718 25.715 -23.316 1.00 33.59 86 ARG A CA 1
ATOM 614 C C . ARG A 1 86 ? -35.838 24.601 -22.266 1.00 33.59 86 ARG A C 1
ATOM 616 O O . ARG A 1 86 ? -35.766 23.423 -22.586 1.00 33.59 86 ARG A O 1
ATOM 623 N N . ASN A 1 87 ? -36.118 25.018 -21.032 1.00 35.03 87 ASN A N 1
ATOM 624 C CA . ASN A 1 87 ? -36.612 24.189 -19.933 1.00 35.03 87 ASN A CA 1
ATOM 625 C C . ASN A 1 87 ? -38.023 23.654 -20.221 1.00 35.03 87 ASN A C 1
ATOM 627 O O . ASN A 1 87 ? -38.868 24.417 -20.694 1.00 35.03 87 ASN A O 1
ATOM 631 N N . SER A 1 88 ? -38.310 22.416 -19.806 1.00 34.25 88 SER A N 1
ATOM 632 C CA . SER A 1 88 ? -39.537 22.036 -19.079 1.00 34.25 88 SER A CA 1
ATOM 633 C C . SER A 1 88 ? -39.365 20.663 -18.400 1.00 34.25 88 SER A C 1
ATOM 635 O O . SER A 1 88 ? -38.601 19.841 -18.906 1.00 34.25 88 SER A O 1
ATOM 637 N N . PRO A 1 89 ? -40.024 20.425 -17.249 1.00 51.00 89 PRO A N 1
ATOM 638 C CA . PRO A 1 89 ? -39.784 19.277 -16.378 1.00 51.00 89 PRO A CA 1
ATOM 639 C C . PRO A 1 89 ? -40.732 18.112 -16.697 1.00 51.00 89 PRO A C 1
ATOM 641 O O . PRO A 1 89 ? -41.922 18.323 -16.920 1.00 51.00 89 PRO A O 1
ATOM 644 N N . SER A 1 90 ? -40.239 16.875 -16.646 1.00 36.78 90 SER A N 1
ATOM 645 C CA . SER A 1 90 ? -41.104 15.693 -16.599 1.00 36.78 90 SER A CA 1
ATOM 646 C C . SER A 1 90 ? -40.478 14.576 -15.771 1.00 36.78 90 SER A C 1
ATOM 648 O O . SER A 1 90 ? -39.404 14.058 -16.067 1.00 36.78 90 SER A O 1
ATOM 650 N N . SER A 1 91 ? -41.206 14.252 -14.716 1.00 38.66 91 SER A N 1
ATOM 651 C CA . SER A 1 91 ? -41.091 13.134 -13.794 1.00 38.66 91 SER A CA 1
ATOM 652 C C . SER A 1 91 ? -41.141 11.749 -14.457 1.00 38.66 91 SER A C 1
ATOM 654 O O . SER A 1 91 ? -41.842 11.571 -15.448 1.00 38.66 91 SER A O 1
ATOM 656 N N . LEU A 1 92 ? -40.538 10.775 -13.758 1.00 42.91 92 LEU A N 1
ATOM 657 C CA . LEU A 1 92 ? -40.780 9.321 -13.805 1.00 42.91 92 LEU A CA 1
ATOM 658 C C . LEU A 1 92 ? -40.287 8.549 -15.041 1.00 42.91 92 LEU A C 1
ATOM 660 O O . LEU A 1 92 ? -41.002 8.400 -16.022 1.00 42.91 92 LEU A O 1
ATOM 664 N N . ALA A 1 93 ? -39.126 7.905 -14.898 1.00 36.19 93 ALA A N 1
ATOM 665 C CA . ALA A 1 93 ? -38.894 6.530 -15.356 1.00 36.19 93 ALA A CA 1
ATOM 666 C C . ALA A 1 93 ? -37.610 6.002 -14.701 1.00 36.19 93 ALA A C 1
ATOM 668 O O . ALA A 1 93 ? -36.588 6.685 -14.700 1.00 36.19 93 ALA A O 1
ATOM 669 N N . GLY A 1 94 ? -37.688 4.811 -14.102 1.00 42.34 94 GLY A N 1
ATOM 670 C CA . GLY A 1 94 ? -36.581 4.158 -13.413 1.00 42.34 94 GLY A CA 1
ATOM 671 C C . GLY A 1 94 ? -35.329 4.098 -14.281 1.00 42.34 94 GLY A C 1
ATOM 672 O O . GLY A 1 94 ? -35.332 3.508 -15.360 1.00 42.34 94 GLY A O 1
ATOM 673 N N . GLY A 1 95 ? -34.257 4.716 -13.786 1.00 32.06 95 GLY A N 1
ATOM 674 C CA . GLY A 1 95 ? -32.928 4.479 -14.323 1.00 32.06 95 GLY A CA 1
ATOM 675 C C . GLY A 1 95 ? -32.567 3.006 -14.124 1.00 32.06 95 GLY A C 1
ATOM 676 O O . GLY A 1 95 ? -33.001 2.409 -13.133 1.00 32.06 95 GLY A O 1
ATOM 677 N N . PRO A 1 96 ? -31.801 2.400 -15.043 1.00 38.69 96 PRO A N 1
ATOM 678 C CA . PRO A 1 96 ? -31.345 1.034 -14.872 1.00 38.69 96 PRO A CA 1
ATOM 679 C C . PRO A 1 96 ? -30.579 0.991 -13.554 1.00 38.69 96 PRO A C 1
ATOM 681 O O . PRO A 1 96 ? -29.550 1.654 -13.416 1.00 38.69 96 PRO A O 1
ATOM 684 N N . SER A 1 97 ? -31.093 0.253 -12.568 1.00 39.34 97 SER A N 1
ATOM 685 C CA . SER A 1 97 ? -30.288 -0.129 -11.420 1.00 39.34 97 SER A CA 1
ATOM 686 C C . SER A 1 97 ? -29.172 -0.982 -11.998 1.00 39.34 97 SER A C 1
ATOM 688 O O . SER A 1 97 ? -29.351 -2.175 -12.252 1.00 39.34 97 SER A O 1
ATOM 690 N N . SER A 1 98 ? -28.040 -0.356 -12.308 1.00 45.59 98 SER A N 1
ATOM 691 C CA . SER A 1 98 ? -26.816 -1.084 -12.532 1.00 45.59 98 SER A CA 1
ATOM 692 C C . SER A 1 98 ? -26.577 -1.808 -11.219 1.00 45.59 98 SER A C 1
ATOM 694 O O . SER A 1 98 ? -26.131 -1.231 -10.233 1.00 45.59 98 SER A O 1
ATOM 696 N N . SER A 1 99 ? -26.930 -3.090 -11.185 1.00 50.19 99 SER A N 1
ATOM 697 C CA . SER A 1 99 ? -26.558 -4.032 -10.135 1.00 50.19 99 SER A CA 1
ATOM 698 C C . SER A 1 99 ? -25.046 -4.290 -10.207 1.00 50.19 99 SER A C 1
ATOM 700 O O . SER A 1 99 ? -24.583 -5.431 -10.249 1.00 50.19 99 SER A O 1
ATOM 702 N N . GLY A 1 100 ? -24.269 -3.217 -10.362 1.00 62.62 100 GLY A N 1
ATOM 703 C CA . GLY A 1 100 ? -22.829 -3.229 -10.387 1.00 62.62 100 GLY A CA 1
ATOM 704 C C . GLY A 1 100 ? -22.384 -3.517 -8.973 1.00 62.62 100 GLY A C 1
ATOM 705 O O . GLY A 1 100 ? -22.677 -2.753 -8.061 1.00 62.62 100 GLY A O 1
ATOM 706 N N . LYS A 1 101 ? -21.696 -4.641 -8.791 1.00 79.12 101 LYS A N 1
ATOM 707 C CA . LYS A 1 101 ? -21.043 -4.957 -7.523 1.00 79.12 101 LYS A CA 1
ATOM 708 C C . LYS A 1 101 ? -20.147 -3.779 -7.138 1.00 79.12 101 LYS A C 1
ATOM 710 O O . LYS A 1 101 ? -19.313 -3.350 -7.938 1.00 79.12 101 LYS A O 1
ATOM 715 N N . HIS A 1 102 ? -20.338 -3.242 -5.938 1.00 89.94 102 HIS A N 1
ATOM 716 C CA . HIS A 1 102 ? -19.578 -2.100 -5.453 1.00 89.94 102 HIS A CA 1
ATOM 717 C C . HIS A 1 102 ? -18.327 -2.619 -4.751 1.00 89.94 102 HIS A C 1
ATOM 719 O O . HIS A 1 102 ? -18.372 -2.994 -3.589 1.00 89.94 102 HIS A O 1
ATOM 725 N N . THR A 1 103 ? -17.194 -2.664 -5.441 1.00 94.69 103 THR A N 1
ATOM 726 C CA . THR A 1 103 ? -15.939 -3.078 -4.805 1.00 94.69 103 THR A CA 1
ATOM 727 C C . THR A 1 103 ? -15.194 -1.860 -4.273 1.00 94.69 103 THR A C 1
ATOM 729 O O . THR A 1 103 ? -14.924 -0.912 -5.016 1.00 94.69 103 THR A O 1
ATOM 732 N N . VAL A 1 104 ? -14.827 -1.906 -2.994 1.00 96.81 104 VAL A N 1
ATOM 733 C CA . VAL A 1 104 ? -13.968 -0.906 -2.354 1.00 96.81 104 VAL A CA 1
ATOM 734 C C . VAL A 1 104 ? -12.698 -1.558 -1.827 1.00 96.81 104 VAL A C 1
ATOM 736 O O . VAL A 1 104 ? -12.688 -2.728 -1.439 1.00 96.81 104 VAL A O 1
ATOM 739 N N . THR A 1 105 ? -11.621 -0.786 -1.799 1.00 97.81 105 THR A N 1
ATOM 740 C CA . THR A 1 105 ? -10.351 -1.186 -1.194 1.00 97.81 105 THR A CA 1
ATOM 741 C C . THR A 1 105 ? -10.042 -0.222 -0.065 1.00 97.81 105 THR A C 1
ATOM 743 O O . THR A 1 105 ? -10.143 0.983 -0.259 1.00 97.81 105 THR A O 1
ATOM 746 N N . ILE A 1 106 ? -9.638 -0.726 1.096 1.00 98.06 106 ILE A N 1
ATOM 747 C CA . ILE A 1 106 ? -9.011 0.099 2.130 1.00 98.06 106 ILE A CA 1
ATOM 748 C C . ILE A 1 106 ? -7.505 -0.142 2.046 1.00 98.06 106 ILE A C 1
ATOM 750 O O . ILE A 1 106 ? -7.056 -1.292 1.975 1.00 98.06 106 ILE A O 1
ATOM 754 N N . GLY A 1 107 ? -6.717 0.927 2.003 1.00 96.88 107 GLY A N 1
ATOM 755 C CA . GLY A 1 107 ? -5.281 0.817 1.775 1.00 96.88 107 GLY A CA 1
ATOM 756 C C . GLY A 1 107 ? -4.503 2.108 1.978 1.00 96.88 107 GLY A C 1
ATOM 757 O O . GLY A 1 107 ? -5.049 3.132 2.384 1.00 96.88 107 GLY A O 1
ATOM 758 N N . LEU A 1 108 ? -3.208 2.042 1.672 1.00 94.38 108 LEU A N 1
ATOM 759 C CA . LEU A 1 108 ? -2.305 3.193 1.695 1.00 94.38 108 LEU A CA 1
ATOM 760 C C . LEU A 1 108 ? -2.089 3.698 0.280 1.00 94.38 108 LEU A C 1
ATOM 762 O O . LEU A 1 108 ? -1.626 2.934 -0.565 1.00 94.38 108 LEU A O 1
ATOM 766 N N . SER A 1 109 ? -2.406 4.963 0.018 1.00 90.00 109 SER A N 1
ATOM 767 C CA . SER A 1 109 ? -2.131 5.573 -1.281 1.00 90.00 109 SER A CA 1
ATOM 768 C C . SER A 1 109 ? -0.645 5.891 -1.395 1.00 90.00 109 SER A C 1
ATOM 770 O O . SER A 1 109 ? -0.083 6.542 -0.522 1.00 90.00 109 SER A O 1
ATOM 772 N N . LEU A 1 110 ? -0.021 5.439 -2.478 1.00 88.38 110 LEU A N 1
ATOM 773 C CA . LEU A 1 110 ? 1.391 5.672 -2.790 1.00 88.38 110 LEU A CA 1
ATOM 774 C C . LEU A 1 110 ? 1.563 6.372 -4.144 1.00 88.38 110 LEU A C 1
ATOM 776 O O . LEU A 1 110 ? 2.640 6.376 -4.728 1.00 88.38 110 LEU A O 1
ATOM 780 N N . SER A 1 111 ? 0.483 6.937 -4.667 1.00 81.69 111 SER A N 1
ATOM 781 C CA . SER A 1 111 ? 0.492 7.663 -5.923 1.00 81.69 111 SER A CA 1
ATOM 782 C C . SER A 1 111 ? 1.326 8.946 -5.811 1.00 81.69 111 SER A C 1
ATOM 784 O O . SER A 1 111 ? 1.310 9.634 -4.781 1.00 81.69 111 SER A O 1
ATOM 786 N N . ARG A 1 112 ? 2.048 9.302 -6.878 1.00 77.50 112 ARG A N 1
ATOM 787 C CA . ARG A 1 112 ? 2.849 10.537 -6.949 1.00 77.50 112 ARG A CA 1
ATOM 788 C C . ARG A 1 112 ? 2.465 11.407 -8.143 1.00 77.50 112 ARG A C 1
ATOM 790 O O . ARG A 1 112 ? 2.731 11.039 -9.285 1.00 77.50 112 ARG A O 1
ATOM 797 N N . ARG A 1 113 ? 1.942 12.617 -7.909 1.00 73.75 113 ARG A N 1
ATOM 798 C CA . ARG A 1 113 ? 1.791 13.610 -8.983 1.00 73.75 113 ARG A CA 1
ATOM 799 C C . ARG A 1 113 ? 3.163 14.126 -9.382 1.00 73.75 113 ARG A C 1
ATOM 801 O O . ARG A 1 113 ? 3.920 14.624 -8.553 1.00 73.75 113 ARG A O 1
ATOM 808 N N . SER A 1 114 ? 3.489 14.017 -10.663 1.00 69.31 114 SER A N 1
ATOM 809 C CA . SER A 1 114 ? 4.707 14.598 -11.215 1.00 69.31 114 SER A CA 1
ATOM 810 C C . SER A 1 114 ? 4.457 14.997 -12.657 1.00 69.31 114 SER A C 1
ATOM 812 O O . SER A 1 114 ? 4.328 14.134 -13.514 1.00 69.31 114 SER A O 1
ATOM 814 N N . SER A 1 115 ? 4.412 16.298 -12.941 1.00 67.25 115 SER A N 1
ATOM 815 C CA . SER A 1 115 ? 4.296 16.802 -14.317 1.00 67.25 115 SER A CA 1
ATOM 816 C C . SER A 1 115 ? 5.563 16.550 -15.145 1.00 67.25 115 SER A C 1
ATOM 818 O O . SER A 1 115 ? 5.497 16.465 -16.370 1.00 67.25 115 SER A O 1
ATOM 820 N N . ALA A 1 116 ? 6.718 16.421 -14.483 1.00 70.00 116 ALA A N 1
ATOM 821 C CA . ALA A 1 116 ? 8.008 16.206 -15.132 1.00 70.00 116 ALA A CA 1
ATOM 822 C C . ALA A 1 116 ? 8.306 14.724 -15.409 1.00 70.00 116 ALA A C 1
ATOM 824 O O . ALA A 1 116 ? 8.890 14.401 -16.442 1.00 70.00 116 ALA A O 1
ATOM 825 N N . LEU A 1 117 ? 7.926 13.824 -14.498 1.00 67.38 117 LEU A N 1
ATOM 826 C CA . LEU A 1 117 ? 8.326 12.409 -14.541 1.00 67.38 117 LEU A CA 1
ATOM 827 C C . LEU A 1 117 ? 7.144 11.434 -14.633 1.00 67.38 117 LEU A C 1
ATOM 829 O O . LEU A 1 117 ? 7.373 10.250 -14.849 1.00 67.38 117 LEU A O 1
ATOM 833 N N . GLY A 1 118 ? 5.902 11.901 -14.493 1.00 66.69 118 GLY A N 1
ATOM 834 C CA . GLY A 1 118 ? 4.713 11.053 -14.454 1.00 66.69 118 GLY A CA 1
ATOM 835 C C . GLY A 1 118 ? 3.498 11.658 -15.154 1.00 66.69 118 GLY A C 1
ATOM 836 O O . GLY A 1 118 ? 3.590 12.604 -15.937 1.00 66.69 118 GLY A O 1
ATOM 837 N N . HIS A 1 119 ? 2.345 11.071 -14.872 1.00 64.62 119 HIS A N 1
ATOM 838 C CA . HIS A 1 119 ? 1.044 11.454 -15.378 1.00 64.62 119 HIS A CA 1
ATOM 839 C C . HIS A 1 119 ? 0.515 12.685 -14.616 1.00 64.62 119 HIS A C 1
ATOM 841 O O . HIS A 1 119 ? 0.563 12.709 -13.379 1.00 64.62 119 HIS A O 1
ATOM 847 N N . PRO A 1 120 ? -0.013 13.711 -15.313 1.00 66.25 120 PRO A N 1
ATOM 848 C CA . PRO A 1 120 ? -0.478 14.951 -14.682 1.00 66.25 120 PRO A CA 1
ATOM 849 C C . PRO A 1 120 ? -1.691 14.755 -13.763 1.00 66.25 120 PRO A C 1
ATOM 851 O O . PRO A 1 120 ? -1.858 15.530 -12.819 1.00 66.25 120 PRO A O 1
ATOM 854 N N . ASP A 1 121 ? -2.489 13.716 -14.024 1.00 65.31 121 ASP A N 1
ATOM 855 C CA . ASP A 1 121 ? -3.714 13.395 -13.272 1.00 65.31 121 ASP A CA 1
ATOM 856 C C . ASP A 1 121 ? -3.472 12.512 -12.040 1.00 65.31 121 ASP A C 1
ATOM 858 O O . ASP A 1 121 ? -4.410 12.158 -11.328 1.00 65.31 121 ASP A O 1
ATOM 862 N N . THR A 1 122 ? -2.222 12.130 -11.770 1.00 65.56 122 THR A N 1
ATOM 863 C CA . THR A 1 122 ? -1.892 11.408 -10.541 1.00 65.56 122 THR A CA 1
ATOM 864 C C . THR A 1 122 ? -2.102 12.314 -9.323 1.00 65.56 122 THR A C 1
ATOM 866 O O . THR A 1 122 ? -1.845 13.512 -9.381 1.00 65.56 122 THR A O 1
ATOM 869 N N . VAL A 1 123 ? -2.525 11.756 -8.190 1.00 65.50 123 VAL A N 1
ATOM 870 C CA . VAL A 1 123 ? -2.621 12.483 -6.913 1.00 65.50 123 VAL A CA 1
ATOM 871 C C . VAL A 1 123 ? -1.344 12.253 -6.108 1.00 65.50 123 VAL A C 1
ATOM 873 O O . VAL A 1 123 ? -0.904 11.112 -5.995 1.00 65.50 123 VAL A O 1
ATOM 876 N N . THR A 1 124 ? -0.732 13.289 -5.525 1.00 68.38 124 THR A N 1
ATOM 877 C CA . THR A 1 124 ? 0.429 13.075 -4.641 1.00 68.38 124 THR A CA 1
ATOM 878 C C . THR A 1 124 ? -0.019 12.659 -3.252 1.00 68.38 124 THR A C 1
ATOM 880 O O . THR A 1 124 ? -0.717 13.405 -2.564 1.00 68.38 124 THR A O 1
ATOM 883 N N . ARG A 1 125 ? 0.448 11.486 -2.829 1.00 71.50 125 ARG A N 1
ATOM 884 C CA . ARG A 1 125 ? 0.272 10.919 -1.487 1.00 71.50 125 ARG A CA 1
ATOM 885 C C . ARG A 1 125 ? 1.563 10.302 -0.932 1.00 71.50 125 ARG A C 1
ATOM 887 O O . ARG A 1 125 ? 1.519 9.593 0.065 1.00 71.50 125 ARG A O 1
ATOM 894 N N . GLN A 1 126 ? 2.704 10.564 -1.578 1.00 67.75 126 GLN A N 1
ATOM 895 C CA . GLN A 1 126 ? 3.981 9.943 -1.242 1.00 67.75 126 GLN A CA 1
ATOM 896 C C . GLN A 1 126 ? 5.162 10.915 -1.353 1.00 67.75 126 GLN A C 1
ATOM 898 O O . GLN A 1 126 ? 5.377 11.527 -2.400 1.00 67.75 126 GLN A O 1
ATOM 903 N N . THR A 1 127 ? 5.984 10.966 -0.304 1.00 67.38 127 THR A N 1
ATOM 904 C CA . THR A 1 127 ? 7.328 11.580 -0.313 1.00 67.38 127 THR A CA 1
ATOM 905 C C . THR A 1 127 ? 8.426 10.636 0.194 1.00 67.38 127 THR A C 1
ATOM 907 O O . THR A 1 127 ? 9.590 10.843 -0.134 1.00 67.38 127 THR A O 1
ATOM 910 N N . ALA A 1 128 ? 8.073 9.584 0.942 1.00 82.00 128 ALA A N 1
ATOM 911 C CA . ALA A 1 128 ? 9.040 8.742 1.652 1.00 82.00 128 ALA A CA 1
ATOM 912 C C . ALA A 1 128 ? 9.857 7.779 0.769 1.00 82.00 128 ALA A C 1
ATOM 914 O O . ALA A 1 128 ? 11.034 7.545 1.043 1.00 82.00 128 ALA A O 1
ATOM 915 N N . PHE A 1 129 ? 9.256 7.227 -0.293 1.00 88.00 129 PHE A N 1
ATOM 916 C CA . PHE A 1 129 ? 9.940 6.310 -1.217 1.00 88.00 129 PHE A CA 1
ATOM 917 C C . PHE A 1 129 ? 9.776 6.806 -2.649 1.00 88.00 129 PHE A C 1
ATOM 919 O O . PHE A 1 129 ? 8.654 7.005 -3.110 1.00 88.00 129 PHE A O 1
ATOM 926 N N . ASP A 1 130 ? 10.872 7.004 -3.377 1.00 88.69 130 ASP A N 1
ATOM 927 C CA . ASP A 1 130 ? 10.781 7.394 -4.782 1.00 88.69 130 ASP A CA 1
ATOM 928 C C . ASP A 1 130 ? 10.768 6.160 -5.685 1.00 88.69 130 ASP A C 1
ATOM 930 O O . ASP A 1 130 ? 11.805 5.663 -6.121 1.00 88.69 130 ASP A O 1
ATOM 934 N N . PHE A 1 131 ? 9.575 5.672 -6.028 1.00 90.31 131 PHE A N 1
ATOM 935 C CA . PHE A 1 131 ? 9.456 4.525 -6.930 1.00 90.31 131 PHE A CA 1
ATOM 936 C C . PHE A 1 131 ? 10.001 4.771 -8.343 1.00 90.31 131 PHE A C 1
ATOM 938 O O . PHE A 1 131 ? 10.097 3.803 -9.094 1.00 90.31 131 PHE A O 1
ATOM 945 N N . ASN A 1 132 ? 10.382 5.995 -8.732 1.00 88.06 132 ASN A N 1
ATOM 946 C CA . ASN A 1 132 ? 11.118 6.196 -9.985 1.00 88.06 132 ASN A CA 1
ATOM 947 C C . ASN A 1 132 ? 12.511 5.562 -9.948 1.00 88.06 132 ASN A C 1
ATOM 949 O O . ASN A 1 132 ? 12.985 5.125 -10.990 1.00 88.06 132 ASN A O 1
ATOM 953 N N . GLU A 1 133 ? 13.136 5.436 -8.775 1.00 91.88 133 GLU A N 1
ATOM 954 C CA . GLU A 1 133 ? 14.454 4.798 -8.629 1.00 91.88 133 GLU A CA 1
ATOM 955 C C . GLU A 1 133 ? 14.426 3.300 -8.979 1.00 91.88 133 GLU A C 1
ATOM 957 O O . GLU A 1 133 ? 15.443 2.727 -9.383 1.00 91.88 133 GLU A O 1
ATOM 962 N N . LEU A 1 134 ? 13.248 2.676 -8.867 1.00 93.69 134 LEU A N 1
ATOM 963 C CA . LEU A 1 134 ? 13.002 1.294 -9.275 1.00 93.69 134 LEU A CA 1
ATOM 964 C C . LEU A 1 134 ? 12.555 1.170 -10.733 1.00 93.69 134 LEU A C 1
ATOM 966 O O . LEU A 1 134 ? 12.529 0.064 -11.265 1.00 93.69 134 LEU A O 1
ATOM 970 N N . GLN A 1 135 ? 12.177 2.255 -11.400 1.00 91.00 135 GLN A N 1
ATOM 971 C CA . GLN A 1 135 ? 11.650 2.174 -12.756 1.00 91.00 135 GLN A CA 1
ATOM 972 C C . GLN A 1 135 ? 12.756 2.176 -13.792 1.00 91.00 135 GLN A C 1
ATOM 974 O O . GLN A 1 135 ? 13.688 2.973 -13.755 1.00 91.00 135 GLN A O 1
ATOM 979 N N . ASP A 1 136 ? 12.595 1.319 -14.791 1.00 91.56 136 ASP A N 1
ATOM 980 C CA . ASP A 1 136 ? 13.433 1.330 -15.980 1.00 91.56 136 ASP A CA 1
ATOM 981 C C . ASP A 1 136 ? 12.769 2.180 -17.072 1.00 91.56 136 ASP A C 1
ATOM 983 O O . ASP A 1 136 ? 12.249 1.664 -18.061 1.00 91.56 136 ASP A O 1
ATOM 987 N N . ARG A 1 137 ? 12.735 3.502 -16.846 1.00 85.81 137 ARG A N 1
ATOM 988 C CA . ARG A 1 137 ? 12.074 4.491 -17.724 1.00 85.81 137 ARG A CA 1
ATOM 989 C C . ARG A 1 137 ? 12.617 4.481 -19.152 1.00 85.81 137 ARG A C 1
ATOM 991 O O . ARG A 1 137 ? 11.869 4.666 -20.102 1.00 85.81 137 ARG A O 1
ATOM 998 N N . GLU A 1 138 ? 13.915 4.241 -19.292 1.00 88.62 138 GLU A N 1
ATOM 999 C CA . GLU A 1 138 ? 14.606 4.182 -20.584 1.00 88.62 138 GLU A CA 1
ATOM 1000 C C . GLU A 1 138 ? 14.530 2.791 -21.231 1.00 88.62 138 GLU A C 1
ATOM 1002 O O . GLU A 1 138 ? 15.157 2.557 -22.266 1.00 88.62 138 GLU A O 1
ATOM 1007 N N . TYR A 1 139 ? 13.807 1.842 -20.615 1.00 91.06 139 TYR A N 1
ATOM 1008 C CA . TYR A 1 139 ? 13.739 0.447 -21.051 1.00 91.06 139 TYR A CA 1
ATOM 1009 C C . TYR A 1 139 ? 15.140 -0.130 -21.310 1.00 91.06 139 TYR A C 1
ATOM 1011 O O . TYR A 1 139 ? 15.393 -0.809 -22.307 1.00 91.06 139 TYR A O 1
ATOM 1019 N N . LYS A 1 140 ? 16.108 0.174 -20.438 1.00 95.44 140 LYS A N 1
ATOM 1020 C CA . LYS A 1 140 ? 17.493 -0.298 -20.519 1.00 95.44 140 LYS A CA 1
ATOM 1021 C C . LYS A 1 140 ? 17.573 -1.806 -20.293 1.00 95.44 140 LYS A C 1
ATOM 1023 O O . LYS A 1 140 ? 18.305 -2.486 -21.016 1.00 95.44 140 LYS A O 1
ATOM 1028 N N . TYR A 1 141 ? 16.809 -2.327 -19.339 1.00 96.25 141 TYR A N 1
ATOM 1029 C CA . TYR A 1 141 ? 16.771 -3.724 -18.905 1.00 96.25 141 TYR A CA 1
ATOM 1030 C C . TYR A 1 141 ? 15.523 -4.473 -19.399 1.00 96.25 141 TYR A C 1
ATOM 1032 O O . TYR A 1 141 ? 15.616 -5.625 -19.848 1.00 96.25 141 TYR A O 1
ATOM 1040 N N . VAL A 1 142 ? 14.364 -3.823 -19.312 1.00 94.44 142 VAL A N 1
ATOM 1041 C CA . VAL A 1 142 ? 13.053 -4.325 -19.731 1.00 94.44 142 VAL A CA 1
ATOM 1042 C C . VAL A 1 142 ? 12.915 -4.149 -21.244 1.00 94.44 142 VAL A C 1
ATOM 1044 O O . VAL A 1 142 ? 13.306 -3.128 -21.798 1.00 94.44 142 VAL A O 1
ATOM 1047 N N . SER A 1 143 ? 12.396 -5.159 -21.940 1.00 94.44 143 SER A N 1
ATOM 1048 C CA . SER A 1 143 ? 12.074 -5.067 -23.369 1.00 94.44 143 SER A CA 1
ATOM 1049 C C . SER A 1 143 ? 10.656 -4.558 -23.602 1.00 94.44 143 SER A C 1
ATOM 1051 O O . SER A 1 143 ? 10.422 -3.816 -24.548 1.00 94.44 143 SER A O 1
ATOM 1053 N N . SER A 1 144 ? 9.703 -4.956 -22.757 1.00 92.44 144 SER A N 1
ATOM 1054 C CA . SER A 1 144 ? 8.319 -4.474 -22.805 1.00 92.44 144 SER A CA 1
ATOM 1055 C C . SER A 1 144 ? 7.562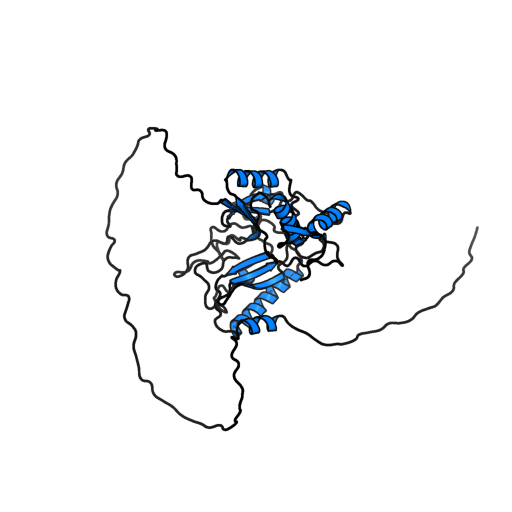 -4.777 -21.511 1.00 92.44 144 SER A C 1
ATOM 1057 O O . SER A 1 144 ? 7.974 -5.604 -20.697 1.00 92.44 144 SER A O 1
ATOM 1059 N N . THR A 1 145 ? 6.440 -4.088 -21.355 1.00 92.94 145 THR A N 1
ATOM 1060 C CA . THR A 1 145 ? 5.411 -4.247 -20.321 1.00 92.94 145 THR A CA 1
ATOM 1061 C C . THR A 1 145 ? 4.059 -4.421 -21.023 1.00 92.94 145 THR A C 1
ATOM 1063 O O . THR A 1 145 ? 4.001 -4.361 -22.256 1.00 92.94 145 THR A O 1
ATOM 1066 N N . ASP A 1 146 ? 2.971 -4.664 -20.288 1.00 90.62 146 ASP A N 1
ATOM 1067 C CA . ASP A 1 146 ? 1.632 -4.595 -20.887 1.00 90.62 146 ASP A CA 1
ATOM 1068 C C . ASP A 1 146 ? 1.250 -3.162 -21.318 1.00 90.62 146 ASP A C 1
ATOM 1070 O O . ASP A 1 146 ? 2.021 -2.208 -21.184 1.00 90.62 146 ASP A O 1
ATOM 1074 N N . SER A 1 147 ? 0.033 -3.001 -21.845 1.00 87.69 147 SER A N 1
ATOM 1075 C CA . SER A 1 147 ? -0.471 -1.714 -22.333 1.00 87.69 147 SER A CA 1
ATOM 1076 C C . SER A 1 147 ? -0.588 -0.631 -21.257 1.00 87.69 147 SER A C 1
ATOM 1078 O O . SER A 1 147 ? -0.785 0.524 -21.617 1.00 87.69 147 SER A O 1
ATOM 1080 N N . SER A 1 148 ? -0.505 -0.986 -19.968 1.00 84.44 148 SER A N 1
ATOM 1081 C CA . SER A 1 148 ? -0.555 -0.032 -18.856 1.00 84.44 148 SER A CA 1
ATOM 1082 C C . SER A 1 148 ? 0.811 0.545 -18.479 1.00 84.44 148 SER A C 1
ATOM 1084 O O . SER A 1 148 ? 0.861 1.512 -17.725 1.00 84.44 148 SER A O 1
ATOM 1086 N N . GLY A 1 149 ? 1.910 -0.010 -19.001 1.00 88.94 149 GLY A N 1
ATOM 1087 C CA . GLY A 1 149 ? 3.249 0.518 -18.746 1.00 88.94 149 GLY A CA 1
ATOM 1088 C C . GLY A 1 149 ? 3.698 0.384 -17.285 1.00 88.94 149 GLY A C 1
ATOM 1089 O O . GLY A 1 149 ? 3.350 -0.575 -16.583 1.00 88.94 149 GLY A O 1
ATOM 1090 N N . TRP A 1 150 ? 4.518 1.335 -16.835 1.00 89.38 150 TRP A N 1
ATOM 1091 C CA . TRP A 1 150 ? 4.835 1.513 -15.421 1.00 89.38 150 TRP A CA 1
ATOM 1092 C C . TRP A 1 150 ? 3.638 2.112 -14.679 1.00 89.38 150 TRP A C 1
ATOM 1094 O O . TRP A 1 150 ? 2.995 3.044 -15.149 1.00 89.38 150 TRP A O 1
ATOM 1104 N N . ARG A 1 151 ? 3.330 1.575 -13.498 1.00 88.44 151 ARG A N 1
ATOM 1105 C CA . ARG A 1 151 ? 2.135 1.933 -12.720 1.00 88.44 151 ARG A CA 1
ATOM 1106 C C . ARG A 1 151 ? 2.434 2.835 -11.529 1.00 88.44 151 ARG A C 1
ATOM 1108 O O . ARG A 1 151 ? 1.563 3.598 -11.152 1.00 88.44 151 ARG A O 1
ATOM 1115 N N . ALA A 1 152 ? 3.627 2.735 -10.943 1.00 86.75 152 ALA A N 1
ATOM 1116 C CA . ALA A 1 152 ? 4.032 3.510 -9.766 1.00 86.75 152 ALA A CA 1
ATOM 1117 C C . ALA A 1 152 ? 4.843 4.755 -10.149 1.00 86.75 152 ALA A C 1
ATOM 1119 O O . ALA A 1 152 ? 5.148 4.964 -11.323 1.00 86.75 152 ALA A O 1
ATOM 1120 N N . GLY A 1 153 ? 5.242 5.563 -9.161 1.00 78.94 153 GLY A N 1
ATOM 1121 C CA . GLY A 1 153 ? 6.195 6.672 -9.326 1.00 78.94 153 GLY A CA 1
ATOM 1122 C C . GLY A 1 153 ? 5.750 7.722 -10.345 1.00 78.94 153 GLY A C 1
ATOM 1123 O O . GLY A 1 153 ? 6.579 8.309 -11.036 1.00 78.94 153 GLY A O 1
ATOM 1124 N N . GLY A 1 154 ? 4.444 7.942 -10.456 1.00 73.88 154 GLY A N 1
ATOM 1125 C CA . GLY A 1 154 ? 3.835 8.829 -11.435 1.00 73.88 154 GLY A CA 1
ATOM 1126 C C . GLY A 1 154 ? 3.290 8.132 -12.679 1.00 73.88 154 GLY A C 1
ATOM 1127 O O . GLY A 1 154 ? 2.597 8.790 -13.438 1.00 73.88 154 GLY A O 1
ATOM 1128 N N . GLY A 1 155 ? 3.510 6.831 -12.879 1.00 78.75 155 GLY A N 1
ATOM 1129 C CA . GLY A 1 155 ? 2.890 6.072 -13.974 1.00 78.75 155 GLY A CA 1
ATOM 1130 C C . GLY A 1 155 ? 3.591 6.287 -15.318 1.00 78.75 155 GLY A C 1
ATOM 1131 O O . GLY A 1 155 ? 4.573 7.029 -15.389 1.00 78.75 155 GLY A O 1
ATOM 1132 N N . GLU A 1 156 ? 3.135 5.629 -16.387 1.00 79.81 156 GLU A N 1
ATOM 1133 C CA . GLU A 1 156 ? 3.726 5.747 -17.726 1.00 79.81 156 GLU A CA 1
ATOM 1134 C C . GLU A 1 156 ? 3.452 7.138 -18.309 1.00 79.81 156 GLU A C 1
ATOM 1136 O O . GLU A 1 156 ? 2.303 7.524 -18.548 1.00 79.81 156 GLU A O 1
ATOM 1141 N N . ARG A 1 157 ? 4.520 7.896 -18.576 1.00 68.44 157 ARG A N 1
ATOM 1142 C CA . ARG A 1 157 ? 4.425 9.145 -19.327 1.00 68.44 157 ARG A CA 1
ATOM 1143 C C . ARG A 1 157 ? 4.224 8.763 -20.789 1.00 68.44 157 ARG A C 1
ATOM 1145 O O . ARG A 1 157 ? 5.189 8.397 -21.448 1.00 68.44 157 ARG A O 1
ATOM 1152 N N . GLY A 1 158 ? 2.968 8.772 -21.233 1.00 59.81 158 GLY A N 1
ATOM 1153 C CA . GLY A 1 158 ? 2.575 8.290 -22.556 1.00 59.81 158 GLY A CA 1
ATOM 1154 C C . GLY A 1 158 ? 3.506 8.767 -23.670 1.00 59.81 158 GLY A C 1
ATOM 1155 O O . GLY A 1 158 ? 3.786 9.956 -23.810 1.00 59.81 158 GLY A O 1
ATOM 1156 N N . ASP A 1 159 ? 3.977 7.813 -24.453 1.00 64.06 159 ASP A N 1
ATOM 1157 C CA . ASP A 1 159 ? 4.622 7.962 -25.746 1.00 64.06 159 ASP A CA 1
ATOM 1158 C C . ASP A 1 159 ? 3.653 7.500 -26.854 1.00 64.06 159 ASP A C 1
ATOM 1160 O O . ASP A 1 159 ? 2.567 6.991 -26.578 1.00 64.06 159 ASP A O 1
ATOM 1164 N N . ASN A 1 160 ? 4.006 7.687 -28.132 1.00 54.00 160 ASN A N 1
ATOM 1165 C CA . ASN A 1 160 ? 3.087 7.486 -29.271 1.00 54.00 160 ASN A CA 1
ATOM 1166 C C . ASN A 1 160 ? 2.470 6.069 -29.385 1.00 54.00 160 ASN A C 1
ATOM 1168 O O . ASN A 1 160 ? 1.601 5.852 -30.229 1.00 54.00 160 ASN A O 1
ATOM 1172 N N . HIS A 1 161 ? 2.923 5.096 -28.587 1.00 62.12 161 HIS A N 1
ATOM 1173 C CA . HIS A 1 161 ? 2.556 3.683 -28.705 1.00 62.12 161 HIS A CA 1
ATOM 1174 C C . HIS A 1 161 ? 1.969 3.055 -27.431 1.00 62.12 161 HIS A C 1
ATOM 1176 O O . HIS A 1 161 ? 1.564 1.892 -27.483 1.00 62.12 161 HIS A O 1
ATOM 1182 N N . LYS A 1 162 ? 1.890 3.778 -26.305 1.00 69.19 162 LYS A N 1
ATOM 1183 C CA . LYS A 1 162 ? 1.309 3.262 -25.055 1.00 69.19 162 LYS A CA 1
ATOM 1184 C C . LYS A 1 162 ? 0.194 4.154 -24.547 1.00 69.19 162 LYS A C 1
ATOM 1186 O O . LYS A 1 162 ? 0.254 5.377 -24.632 1.00 69.19 162 LYS A O 1
ATOM 1191 N N . VAL A 1 163 ? -0.831 3.520 -23.985 1.00 68.31 163 VAL A N 1
ATOM 1192 C CA . VAL A 1 163 ? -1.891 4.247 -23.295 1.00 68.31 163 VAL A CA 1
ATOM 1193 C C . VAL A 1 163 ? -1.311 4.734 -21.976 1.00 68.31 163 VAL A C 1
ATOM 1195 O O . VAL A 1 163 ? -0.915 3.928 -21.136 1.00 68.31 163 VAL A O 1
ATOM 1198 N N . ALA A 1 164 ? -1.246 6.052 -21.809 1.00 70.44 164 ALA A N 1
ATOM 1199 C CA . ALA A 1 164 ? -0.838 6.654 -20.552 1.00 70.44 164 ALA A CA 1
ATOM 1200 C C . ALA A 1 164 ? -1.787 6.177 -19.440 1.00 70.44 164 ALA A C 1
ATOM 1202 O O . ALA A 1 164 ? -3.006 6.326 -19.550 1.00 70.44 164 ALA A O 1
ATOM 1203 N N . ALA A 1 165 ? -1.236 5.561 -18.396 1.00 72.44 165 ALA A N 1
ATOM 1204 C CA . ALA A 1 165 ? -2.000 5.124 -17.238 1.00 72.44 165 ALA A CA 1
ATOM 1205 C C . ALA A 1 165 ? -1.665 6.040 -16.054 1.00 72.44 165 ALA A C 1
ATOM 1207 O O . ALA A 1 165 ? -0.482 6.169 -15.717 1.00 72.44 165 ALA A O 1
ATOM 1208 N N . PRO A 1 166 ? -2.665 6.671 -15.409 1.00 77.25 166 PRO A N 1
ATOM 1209 C CA . PRO A 1 166 ? -2.415 7.438 -14.201 1.00 77.25 166 PRO A CA 1
ATOM 1210 C C . PRO A 1 166 ? -1.894 6.512 -13.100 1.00 77.25 166 PRO A C 1
ATOM 1212 O O . PRO A 1 166 ? -2.274 5.340 -13.011 1.00 77.25 166 PRO A O 1
ATOM 1215 N N . ASP A 1 167 ? -1.034 7.045 -12.240 1.00 81.19 167 ASP A N 1
ATOM 1216 C CA . ASP A 1 167 ? -0.535 6.296 -11.095 1.00 81.19 167 ASP A CA 1
ATOM 1217 C C . ASP A 1 167 ? -1.617 6.238 -10.013 1.00 81.19 167 ASP A C 1
ATOM 1219 O O . ASP A 1 167 ? -1.919 7.200 -9.312 1.00 81.19 167 ASP A O 1
ATOM 1223 N N . THR A 1 168 ? -2.238 5.068 -9.916 1.00 86.06 168 THR A N 1
ATOM 1224 C CA . THR A 1 168 ? -3.228 4.725 -8.893 1.00 86.06 168 THR A CA 1
ATOM 1225 C C . THR A 1 168 ? -2.640 3.733 -7.889 1.00 86.06 168 THR A C 1
ATOM 1227 O O . THR A 1 168 ? -3.346 2.840 -7.397 1.00 86.06 168 THR A O 1
ATOM 1230 N N . VAL A 1 169 ? -1.320 3.763 -7.677 1.00 89.19 169 VAL A N 1
ATOM 1231 C CA . VAL A 1 169 ? -0.645 2.772 -6.845 1.00 89.19 169 VAL A CA 1
ATOM 1232 C C . VAL A 1 169 ? -0.991 2.983 -5.386 1.00 89.19 169 VAL A C 1
ATOM 1234 O O . VAL A 1 169 ? -0.958 4.080 -4.836 1.00 89.19 169 VAL A O 1
ATOM 1237 N N . HIS A 1 170 ? -1.340 1.873 -4.758 1.00 93.25 170 HIS A N 1
ATOM 1238 C CA . HIS A 1 170 ? -1.677 1.797 -3.356 1.00 93.25 170 HIS A CA 1
ATOM 1239 C C . HIS A 1 170 ? -1.280 0.422 -2.832 1.00 93.25 170 HIS A C 1
ATOM 1241 O O . HIS A 1 170 ? -1.258 -0.547 -3.596 1.00 93.25 170 HIS A O 1
ATOM 1247 N N . ILE A 1 171 ? -0.999 0.328 -1.534 1.00 95.62 171 ILE A N 1
ATOM 1248 C CA . ILE A 1 171 ? -0.909 -0.952 -0.830 1.00 95.62 171 ILE A CA 1
ATOM 1249 C C . ILE A 1 171 ? -2.337 -1.352 -0.446 1.00 95.62 171 ILE A C 1
ATOM 1251 O O . ILE A 1 171 ? -2.922 -0.698 0.423 1.00 95.62 171 ILE A O 1
ATOM 1255 N N . PRO A 1 172 ? -2.929 -2.388 -1.066 1.00 96.50 172 PRO A N 1
ATOM 1256 C CA . PRO A 1 172 ? -4.241 -2.867 -0.661 1.00 96.50 172 PRO A CA 1
ATOM 1257 C C . PRO A 1 172 ? -4.112 -3.592 0.680 1.00 96.50 172 PRO A C 1
ATOM 1259 O O . PRO A 1 172 ? -3.487 -4.649 0.753 1.00 96.50 172 PRO A O 1
ATOM 1262 N N . ILE A 1 173 ? -4.713 -3.044 1.737 1.00 97.69 173 ILE A N 1
ATOM 1263 C CA . ILE A 1 173 ? -4.792 -3.731 3.029 1.00 97.69 173 ILE A CA 1
ATOM 1264 C C . ILE A 1 173 ? -5.923 -4.753 2.943 1.00 97.69 173 ILE A C 1
ATOM 1266 O O . ILE A 1 173 ? -5.695 -5.943 3.146 1.00 97.69 173 ILE A O 1
ATOM 1270 N N . ILE A 1 174 ? -7.123 -4.326 2.547 1.00 97.56 174 ILE A N 1
ATOM 1271 C CA . ILE A 1 174 ? -8.286 -5.205 2.385 1.00 97.56 174 ILE A CA 1
ATOM 1272 C C . ILE A 1 174 ? -9.156 -4.773 1.207 1.00 97.56 174 ILE A C 1
ATOM 1274 O O . ILE A 1 174 ? -9.283 -3.584 0.917 1.00 97.56 174 ILE A O 1
ATOM 1278 N N . GLN A 1 175 ? -9.772 -5.748 0.543 1.00 97.69 175 GLN A N 1
ATOM 1279 C CA . GLN A 1 175 ? -10.804 -5.524 -0.465 1.00 97.69 175 GLN A CA 1
ATOM 1280 C C . GLN A 1 175 ? -12.143 -6.011 0.082 1.00 97.69 175 GLN A C 1
ATOM 1282 O O . GLN A 1 175 ? -12.208 -7.099 0.654 1.00 97.69 175 GLN A O 1
ATOM 1287 N N . ILE A 1 176 ? -13.199 -5.227 -0.112 1.00 97.50 176 ILE A N 1
ATOM 1288 C CA . ILE A 1 176 ? -14.551 -5.535 0.351 1.00 97.50 176 ILE A CA 1
ATOM 1289 C C . ILE A 1 176 ? -15.491 -5.443 -0.851 1.00 97.50 176 ILE A C 1
ATOM 1291 O O . ILE A 1 176 ? -15.516 -4.427 -1.553 1.00 97.50 176 ILE A O 1
ATOM 1295 N N . ASP A 1 177 ? -16.229 -6.519 -1.118 1.00 96.19 177 ASP A N 1
ATOM 1296 C CA . ASP A 1 177 ? -17.272 -6.514 -2.141 1.00 96.19 177 ASP A CA 1
ATOM 1297 C C . ASP A 1 177 ? -18.612 -6.154 -1.512 1.00 96.19 177 ASP A C 1
ATOM 1299 O O . ASP A 1 177 ? -19.279 -6.990 -0.908 1.00 96.19 177 ASP A O 1
ATOM 1303 N N . CYS A 1 178 ? -19.023 -4.908 -1.691 1.00 94.56 178 CYS A N 1
ATOM 1304 C CA . CYS A 1 178 ? -20.304 -4.428 -1.216 1.00 94.56 178 CYS A CA 1
ATOM 1305 C C . CYS A 1 178 ? -21.413 -4.798 -2.207 1.00 94.56 178 CYS A C 1
ATOM 1307 O O . CYS A 1 178 ? -21.341 -4.511 -3.408 1.00 94.56 178 CYS A O 1
ATOM 1309 N N . GLU A 1 179 ? -22.480 -5.398 -1.686 1.00 91.56 179 GLU A N 1
ATOM 1310 C CA . GLU A 1 179 ? -23.684 -5.708 -2.463 1.00 91.56 179 GLU A CA 1
ATOM 1311 C C . GLU A 1 179 ? -24.503 -4.452 -2.777 1.00 91.56 179 GLU A C 1
ATOM 1313 O O . GLU A 1 179 ? -25.189 -4.395 -3.796 1.00 91.56 179 GLU A O 1
ATOM 1318 N N . THR A 1 180 ? -24.408 -3.430 -1.921 1.00 93.44 180 THR A N 1
ATOM 1319 C CA . THR A 1 180 ? -25.199 -2.202 -2.014 1.00 93.44 180 THR A CA 1
ATOM 1320 C C . THR A 1 180 ? -24.350 -0.951 -1.759 1.00 93.44 180 THR A C 1
ATOM 1322 O O . THR A 1 180 ? -23.326 -1.024 -1.069 1.00 93.44 180 THR A O 1
ATOM 1325 N N . PRO A 1 181 ? -24.770 0.226 -2.257 1.00 93.50 181 PRO A N 1
ATOM 1326 C CA . PRO A 1 181 ? -24.161 1.502 -1.881 1.00 93.50 181 PRO A CA 1
ATOM 1327 C C . PRO A 1 181 ? -24.197 1.754 -0.369 1.00 93.50 181 PRO A C 1
ATOM 1329 O O . PRO A 1 181 ? -23.220 2.236 0.195 1.00 93.50 181 PRO A O 1
ATOM 1332 N N . GLN A 1 182 ? -25.281 1.352 0.303 1.00 95.69 182 GLN A N 1
ATOM 1333 C CA . GLN A 1 182 ? -25.450 1.525 1.748 1.00 95.69 182 GLN A CA 1
ATOM 1334 C C . GLN A 1 182 ? -24.389 0.760 2.546 1.00 95.69 182 GLN A C 1
ATOM 1336 O O . GLN A 1 182 ? -23.950 1.232 3.591 1.00 95.69 182 GLN A O 1
ATOM 1341 N N . ALA A 1 183 ? -23.930 -0.393 2.048 1.00 95.81 183 ALA A N 1
ATOM 1342 C CA . ALA A 1 183 ? -22.814 -1.106 2.661 1.00 95.81 183 ALA A CA 1
ATOM 1343 C C . ALA A 1 183 ? -21.505 -0.303 2.567 1.00 95.81 183 ALA A C 1
ATOM 1345 O O . ALA A 1 183 ? -20.714 -0.308 3.506 1.00 95.81 183 ALA A O 1
ATOM 1346 N N . VAL A 1 184 ? -21.286 0.451 1.483 1.00 96.44 184 VAL A N 1
ATOM 1347 C CA . VAL A 1 184 ? -20.131 1.357 1.385 1.00 96.44 184 VAL A CA 1
ATOM 1348 C C . VAL A 1 184 ? -20.243 2.502 2.394 1.00 96.44 184 VAL A C 1
ATOM 1350 O O . VAL A 1 184 ? -19.265 2.810 3.073 1.00 96.44 184 VAL A O 1
ATOM 1353 N N . ASP A 1 185 ? -21.426 3.095 2.543 1.00 96.94 185 ASP A N 1
ATOM 1354 C CA . ASP A 1 185 ? -21.657 4.170 3.516 1.00 96.94 185 ASP A CA 1
ATOM 1355 C C . ASP A 1 185 ? -21.493 3.676 4.960 1.00 96.94 185 ASP A C 1
ATOM 1357 O O . ASP A 1 185 ? -20.953 4.390 5.807 1.00 96.94 185 ASP A O 1
ATOM 1361 N N . ALA A 1 186 ? -21.883 2.431 5.242 1.00 97.44 186 ALA A N 1
ATOM 1362 C CA . ALA A 1 186 ? -21.650 1.791 6.531 1.00 97.44 186 ALA A CA 1
ATOM 1363 C C . ALA A 1 186 ? -20.150 1.601 6.821 1.00 97.44 186 ALA A C 1
ATOM 1365 O O . ALA A 1 186 ? -19.722 1.889 7.937 1.00 97.44 186 ALA A O 1
ATOM 1366 N N . ILE A 1 187 ? -19.342 1.213 5.823 1.00 97.94 187 ILE A N 1
ATOM 1367 C CA . ILE A 1 187 ? -17.874 1.134 5.955 1.00 97.94 187 ILE A CA 1
ATOM 1368 C C . ILE A 1 187 ? -17.287 2.514 6.263 1.00 97.94 187 ILE A C 1
ATOM 1370 O O . ILE A 1 187 ? -16.516 2.654 7.212 1.00 97.94 187 ILE A O 1
ATOM 1374 N N . ILE A 1 188 ? -17.672 3.540 5.494 1.00 97.75 188 ILE A N 1
ATOM 1375 C CA . ILE A 1 188 ? -17.218 4.922 5.715 1.00 97.75 188 ILE A CA 1
ATOM 1376 C C . ILE A 1 188 ? -17.579 5.370 7.131 1.00 97.75 188 ILE A C 1
ATOM 1378 O O . ILE A 1 188 ? -16.745 5.930 7.839 1.00 97.75 188 ILE A O 1
ATOM 1382 N N . SER A 1 189 ? -18.806 5.086 7.563 1.00 98.06 189 SER A N 1
ATOM 1383 C CA . SER A 1 189 ? -19.288 5.499 8.876 1.00 98.06 189 SER A CA 1
ATOM 1384 C C . SER A 1 189 ? -18.572 4.771 10.016 1.00 98.06 189 SER A C 1
ATOM 1386 O O . SER A 1 189 ? -18.246 5.405 11.012 1.00 98.06 189 SER A O 1
ATOM 1388 N N . ALA A 1 190 ? -18.290 3.472 9.881 1.00 98.06 190 ALA A N 1
ATOM 1389 C CA . ALA A 1 190 ? -17.540 2.703 10.877 1.00 98.06 190 ALA A CA 1
ATOM 1390 C C . ALA A 1 190 ? -16.110 3.243 11.058 1.00 98.06 190 ALA A C 1
ATOM 1392 O O . ALA A 1 190 ? -15.657 3.459 12.185 1.00 98.06 190 ALA A O 1
ATOM 1393 N N . LEU A 1 191 ? -15.425 3.544 9.948 1.00 97.88 191 LEU A N 1
ATOM 1394 C CA . LEU A 1 191 ? -14.095 4.158 9.970 1.00 97.88 191 LEU A CA 1
ATOM 1395 C C . LEU A 1 191 ? -14.133 5.570 10.578 1.00 97.88 191 LEU A C 1
ATOM 1397 O O . LEU A 1 191 ? -13.317 5.886 11.440 1.00 97.88 191 LEU A O 1
ATOM 1401 N N . ALA A 1 192 ? -15.110 6.398 10.194 1.00 96.75 192 ALA A N 1
ATOM 1402 C CA . ALA A 1 192 ? -15.253 7.767 10.696 1.00 96.75 192 ALA A CA 1
ATOM 1403 C C . ALA A 1 192 ? -15.629 7.838 12.187 1.00 96.75 192 ALA A C 1
ATOM 1405 O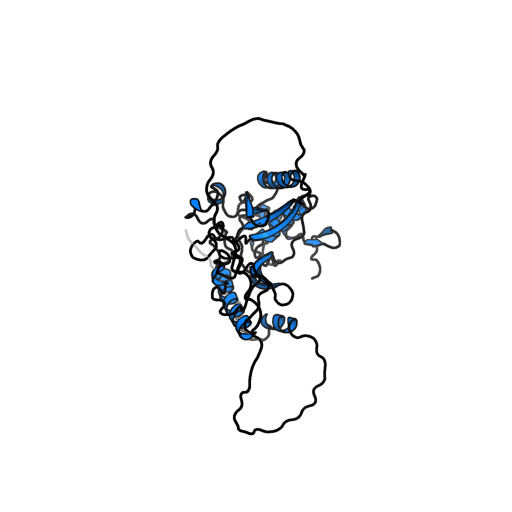 O . ALA A 1 192 ? -15.213 8.763 12.881 1.00 96.75 192 ALA A O 1
ATOM 1406 N N . ARG A 1 193 ? -16.394 6.863 12.700 1.00 97.31 193 ARG A N 1
ATOM 1407 C CA . ARG A 1 193 ? -16.751 6.769 14.128 1.00 97.31 193 ARG A CA 1
ATOM 1408 C C . ARG A 1 193 ? -15.618 6.242 15.011 1.00 97.31 193 ARG A C 1
ATOM 1410 O O . ARG A 1 193 ? -15.749 6.283 16.230 1.00 97.31 193 ARG A O 1
ATOM 1417 N N . GLY A 1 194 ? -14.525 5.760 14.418 1.00 95.81 194 GLY A N 1
ATOM 1418 C CA . GLY A 1 194 ? -13.393 5.202 15.154 1.00 95.81 194 GLY A CA 1
ATOM 1419 C C . GLY A 1 194 ? -13.647 3.809 15.730 1.00 95.81 194 GLY A C 1
ATOM 1420 O O . GLY A 1 194 ? -13.056 3.448 16.740 1.00 95.81 194 GLY A O 1
ATOM 1421 N N . GLU A 1 195 ? -14.510 3.016 15.088 1.00 97.25 195 GLU A N 1
ATOM 1422 C CA . GLU A 1 195 ? -14.729 1.606 15.459 1.00 97.25 195 GLU A CA 1
ATOM 1423 C C . GLU A 1 195 ? -13.533 0.714 15.084 1.00 97.25 195 GLU A C 1
ATOM 1425 O O . GLU A 1 195 ? -13.391 -0.393 15.597 1.00 97.25 195 GLU A O 1
ATOM 1430 N N . ILE A 1 196 ? -12.662 1.216 14.205 1.00 98.00 196 ILE A N 1
ATOM 1431 C CA . ILE A 1 196 ? -11.380 0.616 13.835 1.00 98.00 196 ILE A CA 1
ATOM 1432 C C . ILE A 1 196 ? -10.259 1.510 14.366 1.00 98.00 196 ILE A C 1
ATOM 1434 O O . ILE A 1 196 ? -10.265 2.721 14.116 1.00 98.00 196 ILE A O 1
ATOM 1438 N N . PHE A 1 197 ? -9.278 0.915 15.048 1.00 98.06 197 PHE A N 1
ATOM 1439 C CA . PHE A 1 197 ? -8.084 1.623 15.504 1.00 98.06 197 PHE A CA 1
ATOM 1440 C C . PHE A 1 197 ? -7.082 1.754 14.357 1.00 98.06 197 PHE A C 1
ATOM 1442 O O . PHE A 1 197 ? -6.473 0.768 13.940 1.00 98.06 197 PHE A O 1
ATOM 1449 N N . ILE A 1 198 ? -6.912 2.974 13.857 1.00 98.06 198 ILE A N 1
ATOM 1450 C CA . ILE A 1 198 ? -6.005 3.343 12.773 1.00 98.06 198 ILE A CA 1
ATOM 1451 C C . ILE A 1 198 ? -4.719 3.900 13.401 1.00 98.06 198 ILE A C 1
ATOM 1453 O O . ILE A 1 198 ? -4.753 5.019 13.924 1.00 98.06 198 ILE A O 1
ATOM 1457 N N . PRO A 1 199 ? -3.595 3.157 13.377 1.00 97.69 199 PRO A N 1
ATOM 1458 C CA . PRO A 1 199 ? -2.314 3.679 13.829 1.00 97.69 199 PRO A CA 1
ATOM 1459 C C . PRO A 1 199 ? -1.770 4.702 12.831 1.00 97.69 199 PRO A C 1
ATOM 1461 O O . PRO A 1 199 ? -2.166 4.738 11.666 1.00 97.69 199 PRO A O 1
ATOM 1464 N N . HIS A 1 200 ? -0.777 5.478 13.255 1.00 95.75 200 HIS A N 1
ATOM 1465 C CA . HIS A 1 200 ? 0.079 6.178 12.302 1.00 95.75 200 HIS A CA 1
ATOM 1466 C C . HIS A 1 200 ? 0.837 5.158 11.445 1.00 95.75 200 HIS A C 1
ATOM 1468 O O . HIS A 1 200 ? 1.671 4.400 11.945 1.00 95.75 200 HIS A O 1
ATOM 1474 N N . MET A 1 201 ? 0.541 5.146 10.148 1.00 95.75 201 MET A N 1
ATOM 1475 C CA . MET A 1 201 ? 1.067 4.163 9.209 1.00 95.75 201 MET A CA 1
ATOM 1476 C C . MET A 1 201 ? 2.524 4.486 8.854 1.00 95.75 201 MET A C 1
ATOM 1478 O O . MET A 1 201 ? 2.796 5.321 7.989 1.00 95.75 201 MET A O 1
ATOM 1482 N N . ALA A 1 202 ? 3.456 3.806 9.524 1.00 95.00 202 ALA A N 1
ATOM 1483 C CA . ALA A 1 202 ? 4.863 3.739 9.141 1.00 95.00 202 ALA A CA 1
ATOM 1484 C C . ALA A 1 202 ? 5.149 2.403 8.451 1.00 95.00 202 ALA A C 1
ATOM 1486 O O . ALA A 1 202 ? 4.853 1.344 9.009 1.00 95.00 202 ALA A O 1
ATOM 1487 N N . ILE A 1 203 ? 5.719 2.447 7.249 1.00 95.81 203 ILE A N 1
ATOM 1488 C CA . ILE A 1 203 ? 5.986 1.254 6.442 1.00 95.81 203 ILE A CA 1
ATOM 1489 C C . ILE A 1 203 ? 7.424 1.229 5.928 1.00 95.81 203 ILE A C 1
ATOM 1491 O O . ILE A 1 203 ? 8.104 2.248 5.893 1.00 95.81 203 ILE A O 1
ATOM 1495 N N . ILE A 1 204 ? 7.878 0.057 5.500 1.00 95.81 204 ILE A N 1
ATOM 1496 C CA . ILE A 1 204 ? 9.187 -0.186 4.907 1.00 95.81 204 ILE A CA 1
ATOM 1497 C C . ILE A 1 204 ? 9.070 -1.269 3.821 1.00 95.81 204 ILE A C 1
ATOM 1499 O O . ILE A 1 204 ? 8.518 -2.347 4.078 1.00 95.81 204 ILE A O 1
ATOM 1503 N N . PRO A 1 205 ? 9.544 -1.009 2.590 1.00 96.12 205 PRO A N 1
ATOM 1504 C CA . PRO A 1 205 ? 9.663 -2.034 1.561 1.00 96.12 205 PRO A CA 1
ATOM 1505 C C . PRO A 1 205 ? 10.605 -3.162 1.997 1.00 96.12 205 PRO A C 1
ATOM 1507 O O . PRO A 1 205 ? 11.691 -2.917 2.512 1.00 96.12 205 PRO A O 1
ATOM 1510 N N . GLU A 1 206 ? 10.190 -4.405 1.773 1.00 95.94 206 GLU A N 1
ATOM 1511 C CA . GLU A 1 206 ? 10.963 -5.604 2.113 1.00 95.94 206 GLU A CA 1
ATOM 1512 C C . GLU A 1 206 ? 11.889 -6.006 0.964 1.00 95.94 206 GLU A C 1
ATOM 1514 O O . GLU A 1 206 ? 13.086 -6.187 1.170 1.00 95.94 206 GLU A O 1
ATOM 1519 N N . ALA A 1 207 ? 11.319 -6.173 -0.233 1.00 96.81 207 ALA A N 1
ATOM 1520 C CA . ALA A 1 207 ? 12.013 -6.713 -1.397 1.00 96.81 207 ALA A CA 1
ATOM 1521 C C . ALA A 1 207 ? 11.261 -6.418 -2.702 1.00 96.81 207 ALA A C 1
ATOM 1523 O O . ALA A 1 207 ? 10.037 -6.236 -2.718 1.00 96.81 207 ALA A O 1
ATOM 1524 N N . LEU A 1 208 ? 11.990 -6.457 -3.819 1.00 97.12 208 LEU A N 1
ATOM 1525 C CA . LEU A 1 208 ? 11.414 -6.517 -5.158 1.00 97.12 208 LEU A CA 1
ATOM 1526 C C . LEU A 1 208 ? 11.262 -7.984 -5.576 1.00 97.12 208 LEU A C 1
ATOM 1528 O O . LEU A 1 208 ? 12.174 -8.791 -5.416 1.00 97.12 208 LEU A O 1
ATOM 1532 N N . SER A 1 209 ? 10.114 -8.347 -6.135 1.00 95.94 209 SER A N 1
ATOM 1533 C CA . SER A 1 209 ? 9.817 -9.720 -6.536 1.00 95.94 209 SER A CA 1
ATOM 1534 C C . SER A 1 209 ? 8.985 -9.770 -7.816 1.00 95.94 209 SER A C 1
ATOM 1536 O O . SER A 1 209 ? 8.623 -8.743 -8.396 1.00 95.94 209 SER A O 1
ATOM 1538 N N . VAL A 1 210 ? 8.685 -10.986 -8.261 1.00 95.38 210 VAL A N 1
ATOM 1539 C CA . VAL A 1 210 ? 7.858 -11.269 -9.433 1.00 95.38 210 VAL A CA 1
ATOM 1540 C C . VAL A 1 210 ? 6.648 -12.104 -9.037 1.00 95.38 210 VAL A C 1
ATOM 1542 O O . VAL A 1 210 ? 6.760 -13.026 -8.233 1.00 95.38 210 VAL A O 1
ATOM 1545 N N . ASN A 1 211 ? 5.493 -11.800 -9.623 1.00 93.62 211 ASN A N 1
ATOM 1546 C CA . ASN A 1 211 ? 4.252 -12.543 -9.434 1.00 93.62 211 ASN A CA 1
ATOM 1547 C C . ASN A 1 211 ? 3.723 -13.075 -10.773 1.00 93.62 211 ASN A C 1
ATOM 1549 O O . ASN A 1 211 ? 3.726 -12.376 -11.783 1.00 93.62 211 ASN A O 1
ATOM 1553 N N . GLY A 1 212 ? 3.193 -14.300 -10.763 1.00 90.12 212 GLY A N 1
ATOM 1554 C CA . GLY A 1 212 ? 2.557 -14.921 -11.929 1.00 90.12 212 GLY A CA 1
ATOM 1555 C C . GLY A 1 212 ? 3.518 -15.640 -12.882 1.00 90.12 212 GLY A C 1
ATOM 1556 O O . GLY A 1 212 ? 4.717 -15.747 -12.638 1.00 90.12 212 GLY A O 1
ATOM 1557 N N . VAL A 1 213 ? 2.951 -16.179 -13.963 1.00 88.94 213 VAL A N 1
ATOM 1558 C CA . VAL A 1 213 ? 3.675 -16.949 -14.989 1.00 88.94 213 VAL A CA 1
ATOM 1559 C C . VAL A 1 213 ? 4.193 -16.018 -16.085 1.00 88.94 213 VAL A C 1
ATOM 1561 O O . VAL A 1 213 ? 3.545 -15.021 -16.404 1.00 88.94 213 VAL A O 1
ATOM 1564 N N . SER A 1 214 ? 5.346 -16.371 -16.664 1.00 89.12 214 SER A N 1
ATOM 1565 C CA . SER A 1 214 ? 6.047 -15.604 -17.697 1.00 89.12 214 SER A CA 1
ATOM 1566 C C . SER A 1 214 ? 5.126 -15.123 -18.840 1.00 89.12 214 SER A C 1
ATOM 1568 O O . SER A 1 214 ? 4.441 -15.946 -19.450 1.00 89.12 214 SER A O 1
ATOM 1570 N N . PRO A 1 215 ? 5.124 -13.817 -19.177 1.00 93.31 215 PRO A N 1
ATOM 1571 C CA . PRO A 1 215 ? 5.884 -12.756 -18.516 1.00 93.31 215 PRO A CA 1
ATOM 1572 C C . PRO A 1 215 ? 5.256 -12.356 -17.164 1.00 93.31 215 PRO A C 1
ATOM 1574 O O . PRO A 1 215 ? 4.037 -12.155 -17.099 1.00 93.31 215 PRO A O 1
ATOM 1577 N N . PRO A 1 216 ? 6.061 -12.242 -16.090 1.00 96.44 216 PRO A N 1
ATOM 1578 C CA . PRO A 1 216 ? 5.544 -11.982 -14.753 1.00 96.44 216 PRO A CA 1
ATOM 1579 C C . PRO A 1 216 ? 5.200 -10.506 -14.526 1.00 96.44 216 PRO A C 1
ATOM 1581 O O . PRO A 1 216 ? 5.648 -9.617 -15.250 1.00 96.44 216 PRO A O 1
ATOM 1584 N N . ASP A 1 217 ? 4.454 -10.243 -13.463 1.00 96.44 217 ASP A N 1
ATOM 1585 C CA . ASP A 1 217 ? 4.251 -8.904 -12.923 1.00 96.44 217 ASP A CA 1
ATOM 1586 C C . ASP A 1 217 ? 5.374 -8.577 -11.940 1.00 96.44 217 ASP A C 1
ATOM 1588 O O . ASP A 1 217 ? 5.759 -9.414 -11.123 1.00 96.44 217 ASP A O 1
ATOM 1592 N N . LEU A 1 218 ? 5.889 -7.355 -11.997 1.00 97.00 218 LEU A N 1
ATOM 1593 C CA . LEU A 1 218 ? 6.920 -6.876 -11.093 1.00 97.00 218 LEU A CA 1
ATOM 1594 C C . LEU A 1 218 ? 6.281 -6.189 -9.886 1.00 97.00 218 LEU A C 1
ATOM 1596 O O . LEU A 1 218 ? 5.453 -5.287 -10.047 1.00 97.00 218 LEU A O 1
ATOM 1600 N N . VAL A 1 219 ? 6.665 -6.605 -8.680 1.00 97.00 219 VAL A N 1
ATOM 1601 C CA . VAL A 1 219 ? 6.014 -6.174 -7.439 1.00 97.00 219 VAL A CA 1
ATOM 1602 C C . VAL A 1 219 ? 7.015 -5.784 -6.356 1.00 97.00 219 VAL A C 1
ATOM 1604 O O . VAL A 1 219 ? 8.023 -6.459 -6.174 1.00 97.00 219 VAL A O 1
ATOM 1607 N N . VAL A 1 220 ? 6.709 -4.731 -5.597 1.00 97.31 220 VAL A N 1
ATOM 1608 C CA . VAL A 1 220 ? 7.408 -4.410 -4.339 1.00 97.31 220 VAL A CA 1
ATOM 1609 C C . VAL A 1 220 ? 6.600 -4.999 -3.194 1.00 97.31 220 VAL A C 1
ATOM 1611 O O . VAL A 1 220 ? 5.385 -4.796 -3.134 1.00 97.31 220 VAL A O 1
ATOM 1614 N N . ARG A 1 221 ? 7.260 -5.753 -2.316 1.00 97.31 221 ARG A N 1
ATOM 1615 C CA . ARG A 1 221 ? 6.659 -6.454 -1.177 1.00 97.31 221 ARG A CA 1
ATOM 1616 C C . ARG A 1 221 ? 6.869 -5.669 0.113 1.00 97.31 221 ARG A C 1
ATOM 1618 O O . ARG A 1 221 ? 7.891 -5.014 0.285 1.00 97.31 221 ARG A O 1
ATOM 1625 N N . PHE A 1 222 ? 5.900 -5.778 1.011 1.00 97.12 222 PHE A N 1
ATOM 1626 C CA . PHE A 1 222 ? 5.905 -5.221 2.358 1.00 97.12 222 PHE A CA 1
ATOM 1627 C C . PHE A 1 222 ? 5.652 -6.377 3.327 1.00 97.12 222 PHE A C 1
ATOM 1629 O O . PHE A 1 222 ? 4.508 -6.788 3.567 1.00 97.12 222 PHE A O 1
ATOM 1636 N N . GLY A 1 223 ? 6.753 -6.962 3.792 1.00 94.75 223 GLY A N 1
ATOM 1637 C CA . GLY A 1 223 ? 6.779 -8.091 4.711 1.00 94.75 223 GLY A CA 1
ATOM 1638 C C . GLY A 1 223 ? 6.224 -7.716 6.076 1.00 94.75 223 GLY A C 1
ATOM 1639 O O . GLY A 1 223 ? 6.413 -6.597 6.539 1.00 94.75 223 GLY A O 1
ATOM 1640 N N . THR A 1 224 ? 5.521 -8.660 6.693 1.00 93.75 224 THR A N 1
ATOM 1641 C CA . THR A 1 224 ? 4.888 -8.542 8.022 1.00 93.75 224 THR A CA 1
ATOM 1642 C C . THR A 1 224 ? 5.296 -9.730 8.885 1.00 93.75 224 THR A C 1
ATOM 1644 O O . THR A 1 224 ? 4.479 -10.377 9.539 1.00 93.75 224 THR A O 1
ATOM 1647 N N . GLU A 1 225 ? 6.571 -10.103 8.781 1.00 90.44 225 GLU A N 1
ATOM 1648 C CA . GLU A 1 225 ? 7.108 -11.256 9.488 1.00 90.44 225 GLU A CA 1
ATOM 1649 C C . GLU A 1 225 ? 7.028 -11.019 10.993 1.00 90.44 225 GLU A C 1
ATOM 1651 O O . GLU A 1 225 ? 7.469 -9.989 11.504 1.00 90.44 225 GLU A O 1
ATOM 1656 N N . ARG A 1 226 ? 6.421 -11.979 11.693 1.00 90.75 226 ARG A N 1
ATOM 1657 C CA . ARG A 1 226 ? 6.348 -11.958 13.151 1.00 90.75 226 ARG A CA 1
ATOM 1658 C C . ARG A 1 226 ? 7.717 -12.286 13.713 1.00 90.75 226 ARG A C 1
ATOM 1660 O O . ARG A 1 226 ? 8.377 -13.203 13.223 1.00 90.75 226 ARG A O 1
ATOM 1667 N N . ASN A 1 227 ? 8.099 -11.561 14.753 1.00 89.38 227 ASN A N 1
ATOM 1668 C CA . ASN A 1 227 ? 9.295 -11.846 15.518 1.00 89.38 227 ASN A CA 1
ATOM 1669 C C . ASN A 1 227 ? 8.906 -11.963 16.990 1.00 89.38 227 ASN A C 1
ATOM 1671 O O . ASN A 1 227 ? 8.794 -10.957 17.682 1.00 89.38 227 ASN A O 1
ATOM 1675 N N . ASP A 1 228 ? 8.680 -13.189 17.453 1.00 88.25 228 ASP A N 1
ATOM 1676 C CA . ASP A 1 228 ? 8.204 -13.441 18.816 1.00 88.25 228 ASP A CA 1
ATOM 1677 C C . ASP A 1 228 ? 9.226 -13.026 19.898 1.00 88.25 228 ASP A C 1
ATOM 1679 O O . ASP A 1 228 ? 8.852 -12.879 21.062 1.00 88.25 228 ASP A O 1
ATOM 1683 N N . ASP A 1 229 ? 10.486 -12.768 19.518 1.00 92.12 229 ASP A N 1
ATOM 1684 C CA . ASP A 1 229 ? 11.531 -12.245 20.407 1.00 92.12 229 ASP A CA 1
ATOM 1685 C C . ASP A 1 229 ? 11.460 -10.716 20.587 1.00 92.12 229 ASP A C 1
ATOM 1687 O O . ASP A 1 229 ? 12.093 -10.163 21.490 1.00 92.12 229 ASP A O 1
ATOM 1691 N N . LEU A 1 230 ? 10.698 -10.020 19.738 1.00 93.38 230 LEU A N 1
ATOM 1692 C CA . LEU A 1 230 ? 10.511 -8.571 19.777 1.00 93.38 230 LEU A CA 1
ATOM 1693 C C . LEU A 1 230 ? 9.072 -8.211 20.160 1.00 93.38 230 LEU A C 1
ATOM 1695 O O . LEU A 1 230 ? 8.129 -8.941 19.837 1.00 93.38 230 LEU A O 1
ATOM 1699 N N . PRO A 1 231 ? 8.855 -7.057 20.812 1.00 93.81 231 PRO A N 1
ATOM 1700 C CA . PRO A 1 231 ? 7.505 -6.581 21.049 1.00 93.81 231 PRO A CA 1
ATOM 1701 C C . PRO A 1 231 ? 6.810 -6.237 19.709 1.00 93.81 231 PRO A C 1
ATOM 1703 O O . PRO A 1 231 ? 7.479 -5.848 18.749 1.00 93.81 231 PRO A O 1
ATOM 1706 N N . PRO A 1 232 ? 5.472 -6.354 19.605 1.00 93.44 232 PRO A N 1
ATOM 1707 C CA . PRO A 1 232 ? 4.780 -6.268 18.318 1.00 93.44 232 PRO A CA 1
ATOM 1708 C C . PRO A 1 232 ? 4.893 -4.907 17.630 1.00 93.44 232 PRO A C 1
ATOM 1710 O O . PRO A 1 232 ? 4.846 -4.832 16.406 1.00 93.44 232 PRO A O 1
ATOM 1713 N N . ASP A 1 233 ? 5.062 -3.836 18.409 1.00 94.19 233 ASP A N 1
ATOM 1714 C CA . ASP A 1 233 ? 5.306 -2.477 17.919 1.00 94.19 233 ASP A CA 1
ATOM 1715 C C . ASP A 1 233 ? 6.664 -2.309 17.211 1.00 94.19 233 ASP A C 1
ATOM 1717 O O . ASP A 1 233 ? 6.865 -1.314 16.514 1.00 94.19 233 ASP A O 1
ATOM 1721 N N . GLU A 1 234 ? 7.563 -3.288 17.334 1.00 94.69 234 GLU A N 1
ATOM 1722 C CA . GLU A 1 234 ? 8.861 -3.338 16.652 1.00 94.69 234 GLU A CA 1
ATOM 1723 C C . GLU A 1 234 ? 8.866 -4.291 15.443 1.00 94.69 234 GLU A C 1
ATOM 1725 O O . GLU A 1 234 ? 9.857 -4.359 14.713 1.00 94.69 234 GLU A O 1
ATOM 1730 N N . TRP A 1 235 ? 7.774 -5.020 15.179 1.00 94.50 235 TRP A N 1
ATOM 1731 C CA . TRP A 1 235 ? 7.713 -5.912 14.019 1.00 94.50 235 TRP A CA 1
ATOM 1732 C C . TRP A 1 235 ? 7.678 -5.115 12.703 1.00 94.50 235 TRP A C 1
ATOM 1734 O O . TRP A 1 235 ? 6.995 -4.084 12.615 1.00 94.50 235 TRP A O 1
ATOM 1744 N N . PRO A 1 236 ? 8.344 -5.592 11.633 1.00 94.00 236 PRO A N 1
ATOM 1745 C CA . PRO A 1 236 ? 8.289 -4.943 10.329 1.00 94.00 236 PRO A CA 1
ATOM 1746 C C . PRO A 1 236 ? 6.850 -4.782 9.838 1.00 94.00 236 PRO A C 1
ATOM 1748 O O . PRO A 1 236 ? 6.089 -5.747 9.769 1.00 94.00 236 PRO A O 1
ATOM 1751 N N . ASN A 1 237 ? 6.481 -3.550 9.477 1.00 96.50 237 ASN A N 1
ATOM 1752 C CA . ASN A 1 237 ? 5.155 -3.209 8.957 1.00 96.50 237 ASN A CA 1
ATOM 1753 C C . ASN A 1 237 ? 3.978 -3.720 9.815 1.00 96.50 237 ASN A C 1
ATOM 1755 O O . ASN A 1 237 ? 2.910 -4.015 9.269 1.00 96.50 237 ASN A O 1
ATOM 1759 N N . TRP A 1 238 ? 4.134 -3.819 11.143 1.00 96.44 238 TRP A N 1
ATOM 1760 C CA . TRP A 1 238 ? 3.083 -4.320 12.041 1.00 96.44 238 TRP A CA 1
ATOM 1761 C C . TRP A 1 238 ? 1.741 -3.604 11.842 1.00 96.44 238 TRP A C 1
ATOM 1763 O O . TRP A 1 238 ? 0.686 -4.223 11.955 1.00 96.44 238 TRP A O 1
ATOM 1773 N N . CYS A 1 239 ? 1.771 -2.317 11.481 1.00 97.00 239 CYS A N 1
ATOM 1774 C CA . CYS A 1 239 ? 0.590 -1.500 11.225 1.00 97.00 239 CYS A CA 1
ATOM 1775 C C . CYS A 1 239 ? -0.276 -2.062 10.082 1.00 97.00 239 CYS A C 1
ATOM 1777 O O . CYS A 1 239 ? -1.501 -2.031 10.174 1.00 97.00 239 CYS A O 1
ATOM 1779 N N . LEU A 1 240 ? 0.329 -2.643 9.036 1.00 97.19 240 LEU A N 1
ATOM 1780 C CA . LEU A 1 240 ? -0.400 -3.267 7.927 1.00 97.19 240 LEU A CA 1
ATOM 1781 C C . LEU A 1 240 ? -1.125 -4.539 8.384 1.00 97.19 240 LEU A C 1
ATOM 1783 O O . LEU A 1 240 ? -2.284 -4.750 8.028 1.00 97.19 240 LEU A O 1
ATOM 1787 N N . GLU A 1 241 ? -0.452 -5.372 9.182 1.00 95.81 241 GLU A N 1
ATOM 1788 C CA . GLU A 1 241 ? -1.028 -6.597 9.749 1.00 95.81 241 GLU A CA 1
ATOM 1789 C C . GLU A 1 241 ? -2.150 -6.268 10.743 1.00 95.81 241 GLU A C 1
ATOM 1791 O O . GLU A 1 241 ? -3.245 -6.823 10.655 1.00 95.81 241 GLU A O 1
ATOM 1796 N N . PHE A 1 242 ? -1.906 -5.304 11.633 1.00 97.19 242 PHE A N 1
ATOM 1797 C CA . PHE A 1 242 ? -2.860 -4.830 12.633 1.00 97.19 242 PHE A CA 1
ATOM 1798 C C . PHE A 1 242 ? -4.133 -4.293 11.977 1.00 97.19 242 PHE A C 1
ATOM 1800 O O . PHE A 1 242 ? -5.243 -4.662 12.366 1.00 97.19 242 PHE A O 1
ATOM 1807 N N . MET A 1 243 ? -3.983 -3.467 10.938 1.00 97.88 243 MET A N 1
ATOM 1808 C CA . MET A 1 243 ? -5.114 -2.951 10.173 1.00 97.88 243 MET A CA 1
ATOM 1809 C C . MET A 1 243 ? -5.856 -4.054 9.431 1.00 97.88 243 MET A C 1
ATOM 1811 O O . MET A 1 243 ? -7.082 -4.101 9.482 1.00 97.88 243 MET A O 1
ATOM 1815 N N . HIS A 1 244 ? -5.153 -4.959 8.749 1.00 97.31 244 HIS A N 1
ATOM 1816 C CA . HIS A 1 244 ? -5.825 -6.028 8.013 1.00 97.31 244 HIS A CA 1
ATOM 1817 C C . HIS A 1 244 ? -6.634 -6.942 8.925 1.00 97.31 244 HIS A C 1
ATOM 1819 O O . HIS A 1 244 ? -7.768 -7.258 8.573 1.00 97.31 244 HIS A O 1
ATOM 1825 N N . ASN A 1 245 ? -6.098 -7.315 10.089 1.00 96.31 245 ASN A N 1
ATOM 1826 C CA . ASN A 1 245 ? -6.799 -8.199 11.014 1.00 96.31 245 ASN A CA 1
ATOM 1827 C C . ASN A 1 245 ? -8.074 -7.549 11.559 1.00 96.31 245 ASN A C 1
ATOM 1829 O O . ASN A 1 245 ? -9.138 -8.160 11.472 1.00 96.31 245 ASN A O 1
ATOM 1833 N N . GLN A 1 246 ? -7.996 -6.296 12.024 1.00 97.00 246 GLN A N 1
ATOM 1834 C CA . GLN A 1 246 ? -9.178 -5.557 12.487 1.00 97.00 246 GLN A CA 1
ATOM 1835 C C . GLN A 1 246 ? -10.225 -5.403 11.386 1.00 97.00 246 GLN A C 1
ATOM 1837 O O . GLN A 1 246 ? -11.397 -5.706 11.594 1.00 97.00 246 GLN A O 1
ATOM 1842 N N . LEU A 1 247 ? -9.807 -4.953 10.198 1.00 97.75 247 LEU A N 1
ATOM 1843 C CA . LEU A 1 247 ? -10.722 -4.716 9.085 1.00 97.75 247 LEU A CA 1
ATOM 1844 C C . LEU A 1 247 ? -11.375 -6.013 8.610 1.00 97.75 247 LEU A C 1
ATOM 1846 O O . LEU A 1 247 ? -12.560 -6.019 8.290 1.00 97.75 247 LEU A O 1
ATOM 1850 N N . TYR A 1 248 ? -10.620 -7.109 8.551 1.00 96.81 248 TYR A N 1
ATOM 1851 C CA . TYR A 1 248 ? -11.161 -8.394 8.135 1.00 96.81 248 TYR A CA 1
ATOM 1852 C C . TYR A 1 248 ? -12.126 -8.953 9.177 1.00 96.81 248 TYR A C 1
ATOM 1854 O O . TYR A 1 248 ? -13.200 -9.402 8.797 1.00 96.81 248 TYR A O 1
ATOM 1862 N N . GLU A 1 249 ? -11.790 -8.887 10.469 1.00 95.31 249 GLU A N 1
ATOM 1863 C CA . GLU A 1 249 ? -12.682 -9.313 11.556 1.00 95.31 249 GLU A CA 1
ATOM 1864 C C . GLU A 1 249 ? -13.988 -8.510 11.546 1.00 95.31 249 GLU A C 1
ATOM 1866 O O . GLU A 1 249 ? -15.069 -9.095 11.576 1.00 95.31 249 GLU A O 1
ATOM 1871 N N . TYR A 1 250 ? -13.890 -7.186 11.415 1.00 97.25 250 TYR A N 1
ATOM 1872 C CA . TYR A 1 250 ? -15.039 -6.289 11.461 1.00 97.25 250 TYR A CA 1
ATOM 1873 C C . TYR A 1 250 ? -15.928 -6.391 10.209 1.00 97.25 250 TYR A C 1
ATOM 1875 O O . TYR A 1 250 ? -17.151 -6.471 10.310 1.00 97.25 250 TYR A O 1
ATOM 1883 N N . PHE A 1 251 ? -15.335 -6.439 9.011 1.00 97.19 251 PHE A N 1
ATOM 1884 C CA . PHE A 1 251 ? -16.072 -6.412 7.741 1.00 97.19 251 PHE A CA 1
ATOM 1885 C C . PHE A 1 251 ? -16.292 -7.793 7.101 1.00 97.19 251 PHE A C 1
ATOM 1887 O O . PHE A 1 251 ? -16.768 -7.868 5.965 1.00 97.19 251 PHE A O 1
ATOM 1894 N N . LEU A 1 252 ? -15.998 -8.901 7.796 1.00 94.69 252 LEU A N 1
ATOM 1895 C CA . LEU A 1 252 ? -16.184 -10.262 7.266 1.00 94.69 252 LEU A CA 1
ATOM 1896 C C . LEU A 1 252 ? -17.607 -10.492 6.739 1.00 94.69 252 LEU A C 1
ATOM 1898 O O . LEU A 1 252 ? -17.789 -11.015 5.639 1.00 94.69 252 LEU A O 1
ATOM 1902 N N . GLY A 1 253 ? -18.613 -10.060 7.505 1.00 94.44 253 GLY A N 1
ATOM 1903 C CA . GLY A 1 253 ? -20.028 -10.171 7.137 1.00 94.44 253 GLY A CA 1
ATOM 1904 C C . GLY A 1 253 ? -20.457 -9.254 5.987 1.00 94.44 253 GLY A C 1
ATOM 1905 O O . GLY A 1 253 ? -21.538 -9.436 5.441 1.00 94.44 253 GLY A O 1
ATOM 1906 N N . MET A 1 254 ? -19.612 -8.298 5.595 1.00 95.12 254 MET A N 1
ATOM 1907 C CA . MET A 1 254 ? -19.868 -7.326 4.528 1.00 95.12 254 MET A CA 1
ATOM 1908 C C . MET A 1 254 ? -19.114 -7.651 3.231 1.00 95.12 254 MET A C 1
ATOM 1910 O O . MET A 1 254 ? -19.006 -6.801 2.354 1.00 95.12 254 MET A O 1
ATOM 1914 N N . GLY A 1 255 ? -18.565 -8.864 3.106 1.00 95.38 255 GLY A N 1
ATOM 1915 C CA . GLY A 1 255 ? -17.857 -9.294 1.898 1.00 95.38 255 GLY A CA 1
ATOM 1916 C C . GLY A 1 255 ? -16.364 -8.965 1.894 1.00 95.38 255 GLY A C 1
ATOM 1917 O O . GLY A 1 255 ? -15.754 -8.884 0.824 1.00 95.38 255 GLY A O 1
ATOM 1918 N N . ALA A 1 256 ? -15.751 -8.772 3.067 1.00 96.38 256 ALA A N 1
ATOM 1919 C CA . ALA A 1 256 ? -14.309 -8.597 3.164 1.00 96.38 256 ALA A CA 1
ATOM 1920 C C . ALA A 1 256 ? -13.550 -9.842 2.679 1.00 96.38 256 ALA A C 1
ATOM 1922 O O . ALA A 1 256 ? -13.827 -10.979 3.069 1.00 96.38 256 ALA A O 1
ATOM 1923 N N . ARG A 1 257 ? -12.547 -9.621 1.829 1.00 94.69 257 ARG A N 1
ATOM 1924 C CA . ARG A 1 257 ? -11.689 -10.666 1.270 1.00 94.69 257 ARG A CA 1
ATOM 1925 C C . ARG A 1 257 ? -10.374 -10.742 2.027 1.00 94.69 257 ARG A C 1
ATOM 1927 O O . ARG A 1 257 ? -9.716 -9.734 2.279 1.00 94.69 257 ARG A O 1
ATOM 1934 N N . TRP A 1 258 ? -9.941 -11.966 2.320 1.00 92.94 258 TRP A N 1
ATOM 1935 C CA . TRP A 1 258 ? -8.636 -12.184 2.931 1.00 92.94 258 TRP A CA 1
ATOM 1936 C C . TRP A 1 258 ? -7.509 -11.839 1.946 1.00 92.94 258 TRP A C 1
ATOM 1938 O O . TRP A 1 258 ? -7.263 -12.575 0.984 1.00 92.94 258 TRP A O 1
ATOM 1948 N N . THR A 1 259 ? -6.780 -10.758 2.214 1.00 91.19 259 THR A N 1
ATOM 1949 C CA . THR A 1 259 ? -5.593 -10.356 1.453 1.00 91.19 259 THR A CA 1
ATOM 1950 C C . THR A 1 259 ? -4.430 -11.296 1.752 1.00 91.19 259 THR A C 1
ATOM 1952 O O . THR A 1 259 ? -4.042 -11.497 2.902 1.00 91.19 259 THR A O 1
ATOM 1955 N N . LYS A 1 260 ? -3.850 -11.903 0.713 1.00 89.19 260 LYS A N 1
ATOM 1956 C CA . LYS A 1 260 ? -2.676 -12.772 0.869 1.00 89.19 260 LYS A CA 1
ATOM 1957 C C . LYS A 1 260 ? -1.449 -11.939 1.259 1.00 89.19 260 LYS A C 1
ATOM 1959 O O . LYS A 1 260 ? -1.249 -10.859 0.718 1.00 89.19 260 LYS A O 1
ATOM 1964 N N . ARG A 1 261 ? -0.629 -12.480 2.165 1.00 89.25 261 ARG A N 1
ATOM 1965 C CA . ARG A 1 261 ? 0.665 -11.910 2.549 1.00 89.25 261 ARG A CA 1
ATOM 1966 C C . ARG A 1 261 ? 1.816 -12.384 1.650 1.00 89.25 261 ARG A C 1
ATOM 1968 O O . ARG A 1 261 ? 1.734 -13.489 1.101 1.00 89.25 261 ARG A O 1
ATOM 1975 N N . PRO A 1 262 ? 2.895 -11.590 1.554 1.00 94.38 262 PRO A N 1
ATOM 1976 C CA . PRO A 1 262 ? 3.002 -10.219 2.070 1.00 94.38 262 PRO A CA 1
ATOM 1977 C C . PRO A 1 262 ? 2.156 -9.242 1.257 1.00 94.38 262 PRO A C 1
ATOM 1979 O O . PRO A 1 262 ? 1.709 -9.563 0.154 1.00 94.38 262 PRO A O 1
ATOM 1982 N N . PHE A 1 263 ? 1.932 -8.053 1.812 1.00 96.38 263 PHE A N 1
ATOM 1983 C CA . PHE A 1 263 ? 1.314 -6.978 1.049 1.00 96.38 263 PHE A CA 1
ATOM 1984 C C . PHE A 1 263 ? 2.248 -6.561 -0.080 1.00 96.38 263 PHE A C 1
ATOM 1986 O O . PHE A 1 263 ? 3.468 -6.703 0.017 1.00 96.38 263 PHE A O 1
ATOM 1993 N N . SER A 1 264 ? 1.693 -6.066 -1.179 1.00 96.50 264 SER A N 1
ATOM 1994 C CA . SER A 1 264 ? 2.518 -5.677 -2.316 1.00 96.50 264 SER A CA 1
ATOM 1995 C C . SER A 1 264 ? 1.852 -4.624 -3.174 1.00 96.50 264 SER A C 1
ATOM 1997 O O . SER A 1 264 ? 0.624 -4.576 -3.256 1.00 96.50 264 SER A O 1
ATOM 1999 N N . ILE A 1 265 ? 2.677 -3.857 -3.874 1.00 95.12 265 ILE A N 1
ATOM 2000 C CA . ILE A 1 265 ? 2.258 -3.023 -4.997 1.00 95.12 265 ILE A CA 1
ATOM 2001 C C . ILE A 1 265 ? 2.809 -3.593 -6.297 1.00 95.12 265 ILE A C 1
ATOM 2003 O O . ILE A 1 265 ? 3.891 -4.174 -6.320 1.00 95.12 265 ILE A O 1
ATOM 2007 N N . THR A 1 266 ? 2.085 -3.397 -7.394 1.00 94.31 266 THR A N 1
ATOM 2008 C CA . THR A 1 266 ? 2.564 -3.754 -8.734 1.00 94.31 266 THR A CA 1
ATOM 2009 C C . THR A 1 266 ? 3.211 -2.545 -9.390 1.00 94.31 266 THR A C 1
ATOM 2011 O O . THR A 1 266 ? 2.526 -1.554 -9.631 1.00 94.31 266 THR A O 1
ATOM 2014 N N . LEU A 1 267 ? 4.497 -2.647 -9.728 1.00 94.06 267 LEU A N 1
ATOM 2015 C CA . LEU A 1 267 ? 5.222 -1.613 -10.469 1.00 94.06 267 LEU A CA 1
ATOM 2016 C C . LEU A 1 267 ? 4.927 -1.672 -11.966 1.00 94.06 267 LEU A C 1
ATOM 2018 O O . LEU A 1 267 ? 4.735 -0.636 -12.587 1.00 94.06 267 LEU A O 1
ATOM 2022 N N . ALA A 1 268 ? 4.887 -2.874 -12.539 1.00 93.69 268 ALA A N 1
ATOM 2023 C CA . ALA A 1 268 ? 4.604 -3.105 -13.951 1.00 93.69 268 ALA A CA 1
ATOM 2024 C C . ALA A 1 268 ? 4.042 -4.515 -14.142 1.00 93.69 268 ALA A C 1
ATOM 2026 O O . ALA A 1 268 ? 4.364 -5.430 -13.381 1.00 93.69 268 ALA A O 1
ATOM 2027 N N . LYS A 1 269 ? 3.202 -4.700 -15.158 1.00 93.69 269 LYS A N 1
ATOM 2028 C CA . LYS A 1 269 ? 2.603 -5.995 -15.488 1.00 93.69 269 LYS A CA 1
ATOM 2029 C C . LYS A 1 269 ? 3.224 -6.593 -16.739 1.00 93.69 269 LYS A C 1
ATOM 2031 O O . LYS A 1 269 ? 3.658 -5.860 -17.631 1.00 93.69 269 LYS A O 1
ATOM 2036 N N . LYS A 1 270 ? 3.229 -7.927 -16.812 1.00 95.38 270 LYS A N 1
ATOM 2037 C CA . LYS A 1 270 ? 3.705 -8.695 -17.978 1.00 95.38 270 LYS A CA 1
ATOM 2038 C C . LYS A 1 270 ? 5.083 -8.237 -18.471 1.00 95.38 270 LYS A C 1
ATOM 2040 O O . LYS A 1 270 ? 5.307 -8.078 -19.670 1.00 95.38 270 LYS A O 1
ATOM 2045 N N . VAL A 1 271 ? 6.010 -8.056 -17.533 1.00 95.62 271 VAL A N 1
ATOM 2046 C CA . VAL A 1 271 ? 7.369 -7.579 -17.789 1.00 95.62 271 VAL A CA 1
ATOM 2047 C C . VAL A 1 271 ? 8.146 -8.616 -18.588 1.00 95.62 271 VAL A C 1
ATOM 2049 O O . VAL A 1 271 ? 8.335 -9.758 -18.164 1.00 95.62 271 VAL A O 1
ATOM 2052 N N . ARG A 1 272 ? 8.632 -8.205 -19.755 1.00 96.56 272 ARG A N 1
ATOM 2053 C CA . ARG A 1 272 ? 9.565 -8.976 -20.571 1.00 96.56 272 ARG A CA 1
ATOM 2054 C C . ARG A 1 272 ? 10.948 -8.372 -20.434 1.00 96.56 272 ARG A C 1
ATOM 2056 O O . ARG A 1 272 ? 11.125 -7.162 -20.508 1.00 96.56 272 ARG A O 1
ATOM 2063 N N . TRP A 1 273 ? 11.943 -9.226 -20.257 1.00 96.81 273 TRP A N 1
ATOM 2064 C CA . TRP A 1 273 ? 13.338 -8.814 -20.159 1.00 96.81 273 TRP A CA 1
ATOM 2065 C C . TRP A 1 273 ? 13.995 -8.869 -21.533 1.00 96.81 273 TRP A C 1
ATOM 2067 O O . TRP A 1 273 ? 13.646 -9.720 -22.351 1.00 96.81 273 TRP A O 1
ATOM 2077 N N . LYS A 1 274 ? 14.990 -8.014 -21.783 1.00 97.19 274 LYS A N 1
ATOM 2078 C CA . LYS A 1 274 ? 15.811 -8.132 -23.001 1.00 97.19 274 LYS A CA 1
ATOM 2079 C C . LYS A 1 274 ? 16.589 -9.446 -23.033 1.00 97.19 274 LYS A C 1
ATOM 2081 O O . LYS A 1 274 ? 16.682 -10.101 -24.059 1.00 97.19 274 LYS A O 1
ATOM 2086 N N . THR A 1 275 ? 17.163 -9.814 -21.889 1.00 97.00 275 THR A N 1
ATOM 2087 C CA . THR A 1 275 ? 17.907 -11.065 -21.669 1.00 97.00 275 THR A CA 1
ATOM 2088 C C . THR A 1 275 ? 17.895 -11.387 -20.172 1.00 97.00 275 THR A C 1
ATOM 2090 O O . THR A 1 275 ? 17.718 -10.474 -19.361 1.00 97.00 275 THR A O 1
ATOM 2093 N N . VAL A 1 276 ? 18.261 -12.612 -19.790 1.00 96.62 276 VAL A N 1
ATOM 2094 C CA . VAL A 1 276 ? 18.494 -12.992 -18.381 1.00 96.62 276 VAL A CA 1
ATOM 2095 C C . VAL A 1 276 ? 19.550 -12.100 -17.703 1.00 96.62 276 VAL A C 1
ATOM 2097 O O . VAL A 1 276 ? 19.378 -11.682 -16.563 1.00 96.62 276 VAL A O 1
ATOM 2100 N N . LYS A 1 277 ? 20.614 -11.705 -18.416 1.00 98.06 277 LYS A N 1
ATOM 2101 C CA . LYS A 1 277 ? 21.649 -10.798 -17.882 1.00 98.06 277 LYS A CA 1
ATOM 2102 C C . LYS A 1 277 ? 21.094 -9.416 -17.513 1.00 98.06 277 LYS A C 1
ATOM 2104 O O . LYS A 1 277 ? 21.518 -8.826 -16.523 1.00 98.06 277 LYS A O 1
ATOM 2109 N N . HIS A 1 278 ? 20.159 -8.901 -18.309 1.00 98.25 278 HIS A N 1
ATOM 2110 C CA . HIS A 1 278 ? 19.493 -7.622 -18.052 1.00 98.25 278 HIS A CA 1
ATOM 2111 C C . HIS A 1 278 ? 18.544 -7.720 -16.854 1.00 98.25 278 HIS A C 1
ATOM 2113 O O . HIS A 1 278 ? 18.568 -6.830 -16.012 1.00 98.25 278 HIS A O 1
ATOM 2119 N N . MET A 1 279 ? 17.801 -8.826 -16.736 1.00 97.12 279 MET A N 1
ATOM 2120 C CA . MET A 1 279 ? 16.990 -9.132 -15.554 1.00 97.12 279 MET A CA 1
ATOM 2121 C C . MET A 1 279 ? 17.845 -9.117 -14.279 1.00 97.12 279 MET A C 1
ATOM 2123 O O . MET A 1 279 ? 17.556 -8.362 -13.358 1.00 97.12 279 MET A O 1
ATOM 2127 N N . ASN A 1 280 ? 18.949 -9.870 -14.248 1.00 97.81 280 ASN A N 1
ATOM 2128 C CA . ASN A 1 280 ? 19.814 -9.947 -13.065 1.00 97.81 280 ASN A CA 1
ATOM 2129 C C . ASN A 1 280 ? 20.401 -8.580 -12.680 1.00 97.81 280 ASN A C 1
ATOM 2131 O O . ASN A 1 280 ? 20.460 -8.237 -11.503 1.00 97.81 280 ASN A O 1
ATOM 2135 N N . ARG A 1 281 ? 20.804 -7.772 -13.670 1.00 98.19 281 ARG A N 1
ATOM 2136 C CA . ARG A 1 281 ? 21.292 -6.404 -13.432 1.00 98.19 281 ARG A CA 1
ATOM 2137 C C . ARG A 1 281 ? 20.210 -5.486 -12.877 1.00 98.19 281 ARG A C 1
ATOM 2139 O O . ARG A 1 281 ? 20.513 -4.670 -12.015 1.00 98.19 281 ARG A O 1
ATOM 2146 N N . TYR A 1 282 ? 18.979 -5.617 -13.364 1.00 97.81 282 TYR A N 1
ATOM 2147 C CA . TYR A 1 282 ? 17.851 -4.847 -12.861 1.00 97.81 282 TYR A CA 1
ATOM 2148 C C . TYR A 1 282 ? 17.540 -5.194 -11.401 1.00 97.81 282 TYR A C 1
ATOM 2150 O O . TYR A 1 282 ? 17.470 -4.288 -10.578 1.00 97.81 282 TYR A O 1
ATOM 2158 N N . PHE A 1 283 ? 17.459 -6.482 -11.048 1.00 97.94 283 PHE A N 1
ATOM 2159 C CA . PHE A 1 283 ? 17.247 -6.893 -9.654 1.00 97.94 283 PHE A CA 1
ATOM 2160 C C . PHE A 1 283 ? 18.394 -6.464 -8.733 1.00 97.94 283 PHE A C 1
ATOM 2162 O O . PHE A 1 283 ? 18.133 -5.978 -7.643 1.00 97.94 283 PHE A O 1
ATOM 2169 N N . ALA A 1 284 ? 19.650 -6.542 -9.182 1.00 98.06 284 ALA A N 1
ATOM 2170 C CA . ALA A 1 284 ? 20.785 -6.038 -8.404 1.00 98.06 284 ALA A CA 1
ATOM 2171 C C . ALA A 1 284 ? 20.767 -4.506 -8.223 1.00 98.06 284 ALA A C 1
ATOM 2173 O O . ALA A 1 284 ? 21.275 -3.980 -7.235 1.00 98.06 284 ALA A O 1
ATOM 2174 N N . HIS A 1 285 ? 20.217 -3.759 -9.184 1.00 97.81 285 HIS A N 1
ATOM 2175 C CA . HIS A 1 285 ? 19.984 -2.321 -9.029 1.00 97.81 285 HIS A CA 1
ATOM 2176 C C . HIS A 1 285 ? 18.853 -2.046 -8.039 1.00 97.81 285 HIS A C 1
ATOM 2178 O O . HIS A 1 285 ? 19.036 -1.252 -7.123 1.00 97.81 285 HIS A O 1
ATOM 2184 N N . ALA A 1 286 ? 17.726 -2.736 -8.192 1.00 97.62 286 ALA A N 1
ATOM 2185 C CA . ALA A 1 286 ? 16.573 -2.581 -7.321 1.00 97.62 286 ALA A CA 1
ATOM 2186 C C . ALA A 1 286 ? 16.861 -2.952 -5.863 1.00 97.62 286 ALA A C 1
ATOM 2188 O O . ALA A 1 286 ? 16.396 -2.251 -4.972 1.00 97.62 286 ALA A O 1
ATOM 2189 N N . GLU A 1 287 ? 17.646 -4.005 -5.617 1.00 98.00 287 GLU A N 1
ATOM 2190 C CA . GLU A 1 287 ? 18.029 -4.398 -4.258 1.00 98.00 287 GLU A CA 1
ATOM 2191 C C . GLU A 1 287 ? 18.802 -3.275 -3.567 1.00 98.00 287 GLU A C 1
ATOM 2193 O O . GLU A 1 287 ? 18.449 -2.907 -2.459 1.00 98.00 287 GLU A O 1
ATOM 2198 N N . ARG A 1 288 ? 19.751 -2.624 -4.259 1.00 98.25 288 ARG A N 1
ATOM 2199 C CA . ARG A 1 288 ? 20.489 -1.477 -3.699 1.00 98.25 288 ARG A CA 1
ATOM 2200 C C . ARG A 1 288 ? 19.582 -0.298 -3.338 1.00 98.25 288 ARG A C 1
ATOM 2202 O O . ARG A 1 288 ? 19.835 0.390 -2.356 1.00 98.25 288 ARG A O 1
ATOM 2209 N N . VAL A 1 289 ? 18.545 -0.048 -4.137 1.00 97.56 289 VAL A N 1
ATOM 2210 C CA . VAL A 1 289 ? 17.547 0.995 -3.844 1.00 97.56 289 VAL A CA 1
ATOM 2211 C C . VAL A 1 289 ? 16.730 0.617 -2.606 1.00 97.56 289 VAL A C 1
ATOM 2213 O O . VAL A 1 289 ? 16.547 1.440 -1.713 1.00 97.56 289 VAL A O 1
ATOM 2216 N N . ILE A 1 290 ? 16.273 -0.636 -2.525 1.00 97.25 290 ILE A N 1
ATOM 2217 C CA . ILE A 1 290 ? 15.509 -1.134 -1.376 1.00 97.25 290 ILE A CA 1
ATOM 2218 C C . ILE A 1 290 ? 16.371 -1.165 -0.112 1.00 97.25 290 ILE A C 1
ATOM 2220 O O . ILE A 1 290 ? 15.887 -0.746 0.931 1.00 97.25 290 ILE A O 1
ATOM 2224 N N . ASP A 1 291 ? 17.638 -1.569 -0.193 1.00 97.75 291 ASP A N 1
ATOM 2225 C CA . ASP A 1 291 ? 18.613 -1.497 0.901 1.00 97.75 291 ASP A CA 1
ATOM 2226 C C . ASP A 1 291 ? 18.720 -0.082 1.458 1.00 97.75 291 ASP A C 1
ATOM 2228 O O . ASP A 1 291 ? 18.528 0.121 2.654 1.00 97.75 291 ASP A O 1
ATOM 2232 N N . ALA A 1 292 ? 18.908 0.912 0.588 1.00 97.19 292 ALA A N 1
ATOM 2233 C CA . ALA A 1 292 ? 18.980 2.310 0.999 1.00 97.19 292 ALA A CA 1
ATOM 2234 C C . ALA A 1 292 ? 17.680 2.809 1.660 1.00 97.19 292 ALA A C 1
ATOM 2236 O O . ALA A 1 292 ? 17.709 3.703 2.506 1.00 97.19 292 ALA A O 1
ATOM 2237 N N . TRP A 1 293 ? 16.519 2.261 1.287 1.00 95.75 293 TRP A N 1
ATOM 2238 C CA . TRP A 1 293 ? 15.260 2.541 1.984 1.00 95.75 293 TRP A CA 1
ATOM 2239 C C . TRP A 1 293 ? 15.162 1.795 3.316 1.00 95.75 293 TRP A C 1
ATOM 2241 O O . TRP A 1 293 ? 14.665 2.368 4.284 1.00 95.75 293 TRP A O 1
ATOM 2251 N N . ARG A 1 294 ? 15.661 0.556 3.393 1.00 95.56 294 ARG A N 1
ATOM 2252 C CA . ARG A 1 294 ? 15.684 -0.245 4.622 1.00 95.56 294 ARG A CA 1
ATOM 2253 C C . ARG A 1 294 ? 16.592 0.355 5.687 1.00 95.56 294 ARG A C 1
ATOM 2255 O O . ARG A 1 294 ? 16.206 0.391 6.850 1.00 95.56 294 ARG A O 1
ATOM 2262 N N . GLU A 1 295 ? 17.739 0.895 5.289 1.00 96.00 295 GLU A N 1
ATOM 2263 C CA . GLU A 1 295 ? 18.679 1.596 6.174 1.00 96.00 295 GLU A CA 1
ATOM 2264 C C . GLU A 1 295 ? 18.051 2.815 6.865 1.00 96.00 295 GLU A C 1
ATOM 2266 O O . GLU A 1 295 ? 18.408 3.134 7.997 1.00 96.00 295 GLU A O 1
ATOM 2271 N N . LYS A 1 296 ? 17.078 3.477 6.224 1.00 94.56 296 LYS A N 1
ATOM 2272 C CA . LYS A 1 296 ? 16.329 4.594 6.827 1.00 94.56 296 LYS A CA 1
ATOM 2273 C C . LYS A 1 296 ? 15.294 4.131 7.856 1.00 94.56 296 LYS A C 1
ATOM 2275 O O . LYS A 1 296 ? 14.767 4.957 8.598 1.00 94.56 296 LYS A O 1
ATOM 2280 N N . GLY A 1 297 ? 14.989 2.836 7.899 1.00 94.38 297 GLY A N 1
ATOM 2281 C CA . GLY A 1 297 ? 13.941 2.266 8.735 1.00 94.38 297 GLY A CA 1
ATOM 2282 C C . GLY A 1 297 ? 12.523 2.618 8.260 1.00 94.38 297 GLY A C 1
ATOM 2283 O O . GLY A 1 297 ? 12.343 3.226 7.198 1.00 94.38 297 GLY A O 1
ATOM 2284 N N . PRO A 1 298 ? 11.495 2.230 9.035 1.00 94.75 298 PRO A N 1
ATOM 2285 C CA . PRO A 1 298 ? 10.102 2.540 8.734 1.00 94.75 298 PRO A CA 1
ATOM 2286 C C . PRO A 1 298 ? 9.871 4.039 8.538 1.00 94.75 298 PRO A C 1
ATOM 2288 O O . PRO A 1 298 ? 10.266 4.850 9.370 1.00 94.75 298 PRO A O 1
ATOM 2291 N N . GLN A 1 299 ? 9.206 4.397 7.441 1.00 94.25 299 GLN A N 1
ATOM 2292 C CA . GLN A 1 299 ? 8.876 5.779 7.108 1.00 94.25 299 GLN A CA 1
ATOM 2293 C C . GLN A 1 299 ? 7.374 6.003 7.197 1.00 94.25 299 GLN A C 1
ATOM 2295 O O . GLN A 1 299 ? 6.582 5.182 6.723 1.00 94.25 299 GLN A O 1
ATOM 2300 N N . TYR A 1 300 ? 6.993 7.149 7.749 1.00 91.44 300 TYR A N 1
ATOM 2301 C CA . TYR A 1 300 ? 5.628 7.637 7.654 1.00 91.44 300 TYR A CA 1
ATOM 2302 C C . TYR A 1 300 ? 5.324 8.140 6.239 1.00 91.44 300 TYR A C 1
ATOM 2304 O O . TYR A 1 300 ? 6.203 8.601 5.510 1.00 91.44 300 TYR A O 1
ATOM 2312 N N . LEU A 1 301 ? 4.058 8.040 5.838 1.00 84.00 301 LEU A N 1
ATOM 2313 C CA . LEU A 1 301 ? 3.591 8.559 4.554 1.00 84.00 301 LEU A CA 1
ATOM 2314 C C . LEU A 1 301 ? 3.097 9.996 4.719 1.00 84.00 301 LEU A C 1
ATOM 2316 O O . LEU A 1 301 ? 1.896 10.242 4.852 1.00 84.00 301 LEU A O 1
ATOM 2320 N N . ASP A 1 302 ? 4.039 10.935 4.733 1.00 82.38 302 ASP A N 1
ATOM 2321 C CA . ASP A 1 302 ? 3.732 12.360 4.809 1.00 82.38 302 ASP A CA 1
ATOM 2322 C C . ASP A 1 302 ? 3.102 12.877 3.501 1.00 82.38 302 ASP A C 1
ATOM 2324 O O . ASP A 1 302 ? 3.598 12.583 2.402 1.00 82.38 302 ASP A O 1
ATOM 2328 N N . PRO A 1 303 ? 2.036 13.695 3.578 1.00 74.75 303 PRO A N 1
ATOM 2329 C CA . PRO A 1 303 ? 1.530 14.408 2.417 1.00 74.75 303 PRO A CA 1
ATOM 2330 C C . PRO A 1 303 ? 2.558 15.449 1.959 1.00 74.75 303 PRO A C 1
ATOM 2332 O O . PRO A 1 303 ? 3.232 16.103 2.756 1.00 74.75 303 PRO A O 1
ATOM 2335 N N . GLN A 1 304 ? 2.671 15.657 0.648 1.00 69.25 304 GLN A N 1
ATOM 2336 C CA . GLN A 1 304 ? 3.586 16.665 0.121 1.00 69.25 304 GLN A CA 1
ATOM 2337 C C . GLN A 1 304 ? 2.996 18.074 0.318 1.00 69.25 304 GLN A C 1
ATOM 2339 O O . GLN A 1 304 ? 2.132 18.506 -0.443 1.00 69.25 304 GLN A O 1
ATOM 2344 N N . LEU A 1 305 ? 3.487 18.802 1.329 1.00 65.56 305 LEU A N 1
ATOM 2345 C CA . LEU A 1 305 ? 2.978 20.122 1.744 1.00 65.56 305 LEU A CA 1
ATOM 2346 C C . LEU A 1 305 ? 3.001 21.187 0.635 1.00 65.56 305 LEU A C 1
ATOM 2348 O O . LEU A 1 305 ? 2.151 22.071 0.606 1.00 65.56 305 LEU A O 1
ATOM 2352 N N . ALA A 1 306 ? 3.949 21.097 -0.302 1.00 56.03 306 ALA A N 1
ATOM 2353 C CA . ALA A 1 306 ? 4.095 22.052 -1.404 1.00 56.03 306 ALA A CA 1
ATOM 2354 C C . ALA A 1 306 ? 2.977 21.960 -2.467 1.00 56.03 306 ALA A C 1
ATOM 2356 O O . ALA A 1 306 ? 2.927 22.783 -3.376 1.00 56.03 306 ALA A O 1
ATOM 2357 N N . PHE A 1 307 ? 2.082 20.971 -2.367 1.00 55.47 307 PHE A N 1
ATOM 2358 C CA . PHE A 1 307 ? 1.045 20.671 -3.355 1.00 55.47 307 PHE A CA 1
ATOM 2359 C C . PHE A 1 307 ? -0.366 20.736 -2.753 1.00 55.47 307 PHE A C 1
ATOM 2361 O O . PHE A 1 307 ? -1.183 19.843 -2.969 1.00 55.47 307 PHE A O 1
ATOM 2368 N N . ILE A 1 308 ? -0.699 21.819 -2.044 1.00 54.12 308 ILE A N 1
ATOM 2369 C CA . ILE A 1 308 ? -2.095 22.089 -1.644 1.00 54.12 308 ILE A CA 1
ATOM 2370 C C . ILE A 1 308 ? -3.000 22.232 -2.895 1.00 54.12 308 ILE A C 1
ATOM 2372 O O . ILE A 1 308 ? -4.150 21.809 -2.877 1.00 54.12 308 ILE A O 1
ATOM 2376 N N . GLU A 1 309 ? -2.459 22.663 -4.044 1.00 53.62 309 GLU A N 1
ATOM 2377 C CA . GLU A 1 309 ? -3.136 22.599 -5.360 1.00 53.62 309 GLU A CA 1
ATOM 2378 C C . GLU A 1 309 ? -3.164 21.181 -5.986 1.00 53.62 309 GLU A C 1
ATOM 2380 O O . GLU A 1 309 ? -3.816 20.929 -7.001 1.00 53.62 309 GLU A O 1
ATOM 2385 N N . GLY A 1 310 ? -2.440 20.227 -5.396 1.00 54.09 310 GLY A N 1
ATOM 2386 C CA . GLY A 1 310 ? -2.235 18.858 -5.873 1.00 54.09 310 GLY A CA 1
ATOM 2387 C C . GLY A 1 310 ? -3.195 17.810 -5.313 1.00 54.09 310 GLY A C 1
ATOM 2388 O O . GLY A 1 310 ? -3.019 16.627 -5.607 1.00 54.09 310 GLY A O 1
ATOM 2389 N N . GLY A 1 311 ? -4.198 18.232 -4.538 1.00 62.31 311 GLY A N 1
ATOM 2390 C CA . GLY A 1 311 ? -5.294 17.378 -4.078 1.00 62.31 311 GLY A CA 1
ATOM 2391 C C . GLY A 1 311 ? -5.118 16.769 -2.687 1.00 62.31 311 GLY A C 1
ATOM 2392 O O . GLY A 1 311 ? -5.848 15.836 -2.360 1.00 62.31 311 GLY A O 1
ATOM 2393 N N . ALA A 1 312 ? -4.159 17.221 -1.868 1.00 71.62 312 ALA A N 1
ATOM 2394 C CA . ALA A 1 312 ? -4.130 16.874 -0.441 1.00 71.62 312 ALA A CA 1
ATOM 2395 C C . ALA A 1 312 ? -5.249 17.604 0.312 1.00 71.62 312 ALA A C 1
ATOM 2397 O O . ALA A 1 312 ? -5.446 18.804 0.118 1.00 71.62 312 ALA A O 1
ATOM 2398 N N . THR A 1 313 ? -6.007 16.886 1.140 1.00 77.56 313 THR A N 1
ATOM 2399 C CA . THR A 1 313 ? -7.076 17.511 1.932 1.00 77.56 313 THR A CA 1
ATOM 2400 C C . THR A 1 313 ? -6.486 18.224 3.157 1.00 77.56 313 THR A C 1
ATOM 2402 O O . THR A 1 313 ? -5.434 17.819 3.656 1.00 77.56 313 THR A O 1
ATOM 2405 N N . PRO A 1 314 ? -7.140 19.272 3.694 1.00 82.00 314 PRO A N 1
ATOM 2406 C CA . PRO A 1 314 ? -6.689 19.908 4.934 1.00 82.00 314 PRO A CA 1
ATOM 2407 C C . PRO A 1 314 ? -6.560 18.922 6.102 1.00 82.00 314 PRO A C 1
ATOM 2409 O O . PRO A 1 314 ? -5.671 19.069 6.935 1.00 82.00 314 PRO A O 1
ATOM 2412 N N . GLU A 1 315 ? -7.418 17.899 6.143 1.00 85.44 315 GLU A N 1
ATOM 2413 C CA . GLU A 1 315 ? -7.375 16.847 7.159 1.00 85.44 315 GLU A CA 1
ATOM 2414 C C . GLU A 1 315 ? -6.140 15.951 7.018 1.00 85.44 315 GLU A C 1
ATOM 2416 O O . GLU A 1 315 ? -5.483 15.673 8.017 1.00 85.44 315 GLU A O 1
ATOM 2421 N N . GLU A 1 316 ? -5.775 15.556 5.794 1.00 86.25 316 GLU A N 1
ATOM 2422 C CA . GLU A 1 316 ? -4.536 14.808 5.535 1.00 86.25 316 GLU A CA 1
ATOM 2423 C C . GLU A 1 316 ? -3.304 15.578 6.004 1.00 86.25 316 GLU A C 1
ATOM 2425 O O . GLU A 1 316 ? -2.390 14.986 6.568 1.00 86.25 316 GLU A O 1
ATOM 2430 N N . VAL A 1 317 ? -3.282 16.896 5.795 1.00 85.81 317 VAL A N 1
ATOM 2431 C CA . VAL A 1 317 ? -2.176 17.759 6.231 1.00 85.81 317 VAL A CA 1
ATOM 2432 C C . VAL A 1 317 ? -2.162 17.923 7.752 1.00 85.81 317 VAL A C 1
ATOM 2434 O O . VAL A 1 317 ? -1.096 17.883 8.359 1.00 85.81 317 VAL A O 1
ATOM 2437 N N . ALA A 1 318 ? -3.327 18.103 8.376 1.00 88.38 318 ALA A N 1
ATOM 2438 C CA . ALA A 1 318 ? -3.432 18.308 9.818 1.00 88.38 318 ALA A CA 1
ATOM 2439 C C . ALA A 1 318 ? -3.165 17.029 10.627 1.00 88.38 318 ALA A C 1
ATOM 2441 O O . ALA A 1 318 ? -2.628 17.098 11.732 1.00 88.38 318 ALA A O 1
ATOM 2442 N N . ARG A 1 319 ? -3.562 15.867 10.100 1.00 91.31 319 ARG A N 1
ATOM 2443 C CA . ARG A 1 319 ? -3.429 14.556 10.747 1.00 91.31 319 ARG A CA 1
ATOM 2444 C C . ARG A 1 319 ? -2.975 13.518 9.719 1.00 91.31 319 ARG A C 1
ATOM 2446 O O . ARG A 1 319 ? -3.813 12.745 9.250 1.00 91.31 319 ARG A O 1
ATOM 2453 N N . PRO A 1 320 ? -1.686 13.499 9.345 1.00 90.69 320 PRO A N 1
ATOM 2454 C CA . PRO A 1 320 ? -1.169 12.632 8.288 1.00 90.69 320 PRO A CA 1
ATOM 2455 C C . PRO A 1 320 ? -1.080 11.161 8.729 1.00 90.69 320 PRO A C 1
ATOM 2457 O O . PRO A 1 320 ? -1.377 10.815 9.872 1.00 90.69 320 PRO A O 1
ATOM 2460 N N . HIS A 1 321 ? -0.632 10.292 7.817 1.00 92.06 321 HIS A N 1
ATOM 2461 C CA . HIS A 1 321 ? -0.338 8.864 8.053 1.00 92.06 321 HIS A CA 1
ATOM 2462 C C . HIS A 1 321 ? -1.561 7.951 8.203 1.00 92.06 321 HIS A C 1
ATOM 2464 O O . HIS A 1 321 ? -1.424 6.832 8.688 1.00 92.06 321 HIS A O 1
ATOM 2470 N N . GLY A 1 322 ? -2.744 8.416 7.815 1.00 94.06 322 GLY A N 1
ATOM 2471 C CA . GLY A 1 322 ? -3.972 7.632 7.850 1.00 94.06 322 GLY A CA 1
ATOM 2472 C C . GLY A 1 322 ? -4.100 6.625 6.707 1.00 94.06 322 GLY A C 1
ATOM 2473 O O . GLY A 1 322 ? -3.148 6.305 5.990 1.00 94.06 322 GLY A O 1
ATOM 2474 N N . ILE A 1 323 ? -5.324 6.143 6.520 1.00 95.75 323 ILE A N 1
ATOM 2475 C CA . ILE A 1 323 ? -5.692 5.195 5.465 1.00 95.75 323 ILE A CA 1
ATOM 2476 C C . ILE A 1 323 ? -6.701 5.816 4.500 1.00 95.75 323 ILE A C 1
ATOM 2478 O O . ILE A 1 323 ? -7.372 6.801 4.805 1.00 95.75 323 ILE A O 1
ATOM 2482 N N . TYR A 1 324 ? -6.834 5.199 3.331 1.00 95.50 324 TYR A N 1
ATOM 2483 C CA . TYR A 1 324 ? -7.762 5.621 2.293 1.00 95.50 324 TYR A CA 1
ATOM 2484 C C . TYR A 1 324 ? -8.795 4.542 2.021 1.00 95.50 324 TYR A C 1
ATOM 2486 O O . TYR A 1 324 ? -8.459 3.357 1.973 1.00 95.50 324 TYR A O 1
ATOM 2494 N N . LEU A 1 325 ? -10.030 4.963 1.753 1.00 96.19 325 LEU A N 1
ATOM 2495 C CA . LEU A 1 325 ? -10.974 4.157 0.989 1.00 96.19 325 LEU A CA 1
ATOM 2496 C C . LEU A 1 325 ? -10.811 4.512 -0.486 1.00 96.19 325 LEU A C 1
ATOM 2498 O O . LEU A 1 325 ? -10.888 5.679 -0.873 1.00 96.19 325 LEU A O 1
ATOM 2502 N N . LEU A 1 326 ? -10.558 3.493 -1.299 1.00 94.62 326 LEU A N 1
ATOM 2503 C CA . LEU A 1 326 ? -10.323 3.599 -2.726 1.00 94.62 326 LEU A CA 1
ATOM 2504 C C . LEU A 1 326 ? -11.445 2.908 -3.499 1.00 94.62 326 LEU A C 1
ATOM 2506 O O . LEU A 1 326 ? -11.855 1.790 -3.175 1.00 94.62 326 LEU A O 1
ATOM 2510 N N . ARG A 1 327 ? -11.888 3.548 -4.581 1.00 92.12 327 ARG A N 1
ATOM 2511 C CA . ARG A 1 327 ? -12.807 2.974 -5.568 1.00 92.12 327 ARG A CA 1
ATOM 2512 C C . ARG A 1 327 ? -12.077 2.892 -6.899 1.00 92.12 327 ARG A C 1
ATOM 2514 O O . ARG A 1 327 ? -11.599 3.902 -7.405 1.00 92.12 327 ARG A O 1
ATOM 2521 N N . ASN A 1 328 ? -11.940 1.684 -7.443 1.00 86.56 328 ASN A N 1
ATOM 2522 C CA . ASN A 1 328 ? -11.159 1.429 -8.663 1.00 86.56 328 ASN A CA 1
ATOM 2523 C C . ASN A 1 328 ? -9.711 1.962 -8.592 1.00 86.56 328 ASN A C 1
ATOM 2525 O O . ASN A 1 328 ? -9.165 2.436 -9.582 1.00 86.56 328 ASN A O 1
ATOM 2529 N N . GLY A 1 329 ? -9.092 1.904 -7.407 1.00 84.88 329 GLY A N 1
ATOM 2530 C CA . GLY A 1 329 ? -7.734 2.406 -7.167 1.00 84.88 329 GLY A CA 1
ATOM 2531 C C . GLY A 1 329 ? -7.622 3.920 -6.968 1.00 84.88 329 GLY A C 1
ATOM 2532 O O . GLY A 1 329 ? -6.528 4.395 -6.682 1.00 84.88 329 GLY A O 1
ATOM 2533 N N . ILE A 1 330 ? -8.724 4.668 -7.067 1.00 87.44 330 ILE A N 1
ATOM 2534 C CA . ILE A 1 330 ? -8.753 6.116 -6.840 1.00 87.44 330 ILE A CA 1
ATOM 2535 C C . ILE A 1 330 ? -9.190 6.382 -5.393 1.00 87.44 330 ILE A C 1
ATOM 2537 O O . ILE A 1 330 ? -10.254 5.892 -5.000 1.00 87.44 330 ILE A O 1
ATOM 2541 N N . PRO A 1 331 ? -8.416 7.137 -4.593 1.00 89.12 331 PRO A N 1
ATOM 2542 C CA . PRO A 1 331 ? -8.829 7.539 -3.250 1.00 89.12 331 PRO A CA 1
ATOM 2543 C C . PRO A 1 331 ? -10.110 8.384 -3.284 1.00 89.12 331 PRO A C 1
ATOM 2545 O O . PRO A 1 331 ? -10.181 9.367 -4.019 1.00 89.12 331 PRO A O 1
ATOM 2548 N N . THR A 1 332 ? -11.115 8.021 -2.485 1.00 90.88 332 THR A N 1
ATOM 2549 C CA . THR A 1 332 ? -12.365 8.795 -2.349 1.00 90.88 332 THR A CA 1
ATOM 2550 C C . THR A 1 332 ? -12.550 9.389 -0.961 1.00 90.88 332 THR A C 1
ATOM 2552 O O . THR A 1 332 ? -13.172 10.438 -0.828 1.00 90.88 332 THR A O 1
ATOM 2555 N N . ASN A 1 333 ? -12.024 8.730 0.072 1.00 93.31 333 ASN A N 1
ATOM 2556 C CA . ASN A 1 333 ? -12.112 9.184 1.455 1.00 93.31 333 ASN A CA 1
ATOM 2557 C C . ASN A 1 333 ? -10.775 8.948 2.151 1.00 93.31 333 ASN A C 1
ATOM 2559 O O . ASN A 1 333 ? -10.132 7.919 1.924 1.00 93.31 333 ASN A O 1
ATOM 2563 N N . TYR A 1 334 ? -10.403 9.887 3.011 1.00 93.69 334 TYR A N 1
ATOM 2564 C CA . TYR A 1 334 ? -9.279 9.772 3.926 1.00 93.69 334 TYR A CA 1
ATOM 2565 C C . TYR A 1 334 ? -9.798 9.547 5.346 1.00 93.69 334 TYR A C 1
ATOM 2567 O O . TYR A 1 334 ? -10.822 10.116 5.719 1.00 93.69 334 TYR A O 1
ATOM 2575 N N . PHE A 1 335 ? -9.093 8.728 6.122 1.00 96.06 335 PHE A N 1
ATOM 2576 C CA . PHE A 1 335 ? -9.363 8.528 7.542 1.00 96.06 335 PHE A CA 1
ATOM 2577 C C . PHE A 1 335 ? -8.057 8.685 8.311 1.00 96.06 335 PHE A C 1
ATOM 2579 O O . PHE A 1 335 ? -7.136 7.876 8.155 1.00 96.06 335 PHE A O 1
ATOM 2586 N N . ALA A 1 336 ? -7.986 9.742 9.117 1.00 95.56 336 ALA A N 1
ATOM 2587 C CA . ALA A 1 336 ? -6.826 10.055 9.935 1.00 95.56 336 ALA A CA 1
ATOM 2588 C C . ALA A 1 336 ? -6.554 8.973 11.001 1.00 95.56 336 ALA A C 1
ATOM 2590 O O . ALA A 1 336 ? -7.491 8.296 11.441 1.00 95.56 336 ALA A O 1
ATOM 2591 N N . PRO A 1 337 ? -5.301 8.836 11.473 1.00 96.88 337 PRO A N 1
ATOM 2592 C CA . PRO A 1 337 ? -4.987 7.982 12.612 1.00 96.88 337 PRO A CA 1
ATOM 2593 C C . PRO A 1 337 ? -5.794 8.387 13.843 1.00 96.88 337 PRO A C 1
ATOM 2595 O O . PRO A 1 337 ? -5.902 9.574 14.145 1.00 96.88 337 PRO A O 1
ATOM 2598 N N . ASN A 1 338 ? -6.355 7.409 14.547 1.00 97.50 338 ASN A N 1
ATOM 2599 C CA . ASN A 1 338 ? -7.092 7.587 15.805 1.00 97.50 338 ASN A CA 1
ATOM 2600 C C . ASN A 1 338 ? -6.529 6.712 16.942 1.00 97.50 338 ASN A C 1
ATOM 2602 O O . ASN A 1 338 ? -7.095 6.670 18.033 1.00 97.50 338 ASN A O 1
ATOM 2606 N N . PHE A 1 339 ? -5.438 5.996 16.668 1.00 97.44 339 PHE A N 1
ATOM 2607 C CA . PHE A 1 339 ? -4.684 5.204 17.622 1.00 97.44 339 PHE A CA 1
ATOM 2608 C C . PHE A 1 339 ? -3.282 5.800 17.721 1.00 97.44 339 PHE A C 1
ATOM 2610 O O . PHE A 1 339 ? -2.401 5.495 16.917 1.00 97.44 339 PHE A O 1
ATOM 2617 N N . ASP A 1 340 ? -3.121 6.711 18.678 1.00 96.50 340 ASP A N 1
ATOM 2618 C CA . ASP A 1 340 ? -1.934 7.551 18.800 1.00 96.50 340 ASP A CA 1
ATOM 2619 C C . ASP A 1 340 ? -0.791 6.847 19.563 1.00 96.50 340 ASP A C 1
ATOM 2621 O O . ASP A 1 340 ? -1.039 6.037 20.466 1.00 96.50 340 ASP A O 1
ATOM 2625 N N . PRO A 1 341 ? 0.481 7.153 19.244 1.00 95.00 341 PRO A N 1
ATOM 2626 C CA . PRO A 1 341 ? 1.620 6.717 20.044 1.00 95.00 341 PRO A CA 1
ATOM 2627 C C . PRO A 1 341 ? 1.600 7.352 21.454 1.00 95.00 341 PRO A C 1
ATOM 2629 O O . PRO A 1 341 ? 1.014 8.417 21.649 1.00 95.00 341 PRO A O 1
ATOM 2632 N N . PRO A 1 342 ? 2.297 6.760 22.444 1.00 96.50 342 PRO A N 1
ATOM 2633 C CA . PRO A 1 342 ? 3.241 5.652 22.304 1.00 96.50 342 PRO A CA 1
ATOM 2634 C C . PRO A 1 342 ? 2.584 4.261 22.250 1.00 96.50 342 PRO A C 1
ATOM 2636 O O . PRO A 1 342 ? 1.780 3.874 23.099 1.00 96.50 342 PRO A O 1
ATOM 2639 N N . TYR A 1 343 ? 3.030 3.435 21.301 1.00 96.44 343 TYR A N 1
ATOM 2640 C CA . TYR A 1 343 ? 2.603 2.031 21.182 1.00 96.44 343 TYR A CA 1
ATOM 2641 C C . TYR A 1 343 ? 3.300 1.087 22.172 1.00 96.44 343 TYR A C 1
ATOM 2643 O O . TYR A 1 343 ? 2.992 -0.097 22.224 1.00 96.44 343 TYR A O 1
ATOM 2651 N N . THR A 1 344 ? 4.205 1.625 22.991 1.00 96.31 344 THR A N 1
ATOM 2652 C CA . THR A 1 344 ? 5.046 0.878 23.933 1.00 96.31 344 THR A CA 1
ATOM 2653 C C . THR A 1 344 ? 4.399 0.669 25.305 1.00 96.31 344 THR A C 1
ATOM 2655 O O . THR A 1 344 ? 4.942 -0.052 26.145 1.00 96.31 344 THR A O 1
ATOM 2658 N N . THR A 1 345 ? 3.248 1.295 25.578 1.00 96.88 345 THR A N 1
ATOM 2659 C CA . THR A 1 345 ? 2.573 1.141 26.874 1.00 96.88 345 THR A CA 1
ATOM 2660 C C . THR A 1 345 ? 2.041 -0.281 27.047 1.00 96.88 345 THR A C 1
ATOM 2662 O O . THR A 1 345 ? 1.702 -0.961 26.081 1.00 96.88 345 THR A O 1
ATOM 2665 N N . LYS A 1 346 ? 1.882 -0.732 28.296 1.00 96.25 346 LYS A N 1
ATOM 2666 C CA . LYS A 1 346 ? 1.307 -2.057 28.585 1.00 96.25 346 LYS A CA 1
ATOM 2667 C C . LYS A 1 346 ? -0.082 -2.242 27.958 1.00 96.25 346 LYS A C 1
ATOM 2669 O O . LYS A 1 346 ? -0.389 -3.323 27.465 1.00 96.25 346 LYS A O 1
ATOM 2674 N N . MET A 1 347 ? -0.910 -1.196 27.982 1.00 95.94 347 MET A N 1
ATOM 2675 C CA . MET A 1 347 ? -2.257 -1.231 27.411 1.00 95.94 347 MET A CA 1
ATOM 2676 C C . MET A 1 347 ? -2.209 -1.336 25.884 1.00 95.94 347 MET A C 1
ATOM 2678 O O . MET A 1 347 ? -2.840 -2.230 25.321 1.00 95.94 347 MET A O 1
ATOM 2682 N N . THR A 1 348 ? -1.429 -0.475 25.223 1.00 96.25 348 THR A N 1
ATOM 2683 C CA . THR A 1 348 ? -1.311 -0.471 23.758 1.00 96.25 348 THR A CA 1
ATOM 2684 C C . THR A 1 348 ? -0.656 -1.750 23.241 1.00 96.25 348 THR A C 1
ATOM 2686 O O . THR A 1 348 ? -1.203 -2.373 22.336 1.00 96.25 348 THR A O 1
ATOM 2689 N N . ARG A 1 349 ? 0.405 -2.250 23.885 1.00 95.12 349 ARG A N 1
ATOM 2690 C CA . ARG A 1 349 ? 1.008 -3.552 23.550 1.00 95.12 349 ARG A CA 1
ATOM 2691 C C . ARG A 1 349 ? 0.050 -4.720 23.731 1.00 95.12 349 ARG A C 1
ATOM 2693 O O . ARG A 1 349 ? 0.020 -5.600 22.883 1.00 95.12 349 ARG A O 1
ATOM 2700 N N . SER A 1 350 ? -0.753 -4.731 24.796 1.00 94.94 350 SER A N 1
ATOM 2701 C CA . SER A 1 350 ? -1.772 -5.772 24.998 1.00 94.94 350 SER A CA 1
ATOM 2702 C C . SER A 1 350 ? -2.791 -5.790 23.853 1.00 94.94 350 SER A C 1
ATOM 2704 O O . SER A 1 350 ? -3.099 -6.851 23.313 1.00 94.94 350 SER A O 1
ATOM 2706 N N . LEU A 1 351 ? -3.257 -4.613 23.415 1.00 95.94 351 LEU A N 1
ATOM 2707 C CA . LEU A 1 351 ? -4.134 -4.497 22.249 1.00 95.94 351 LEU A CA 1
ATOM 2708 C C . LEU A 1 351 ? -3.453 -5.017 20.975 1.00 95.94 351 LEU A C 1
ATOM 2710 O O . LEU A 1 351 ? -4.049 -5.813 20.250 1.00 95.94 351 LEU A O 1
ATOM 2714 N N . LEU A 1 352 ? -2.203 -4.613 20.730 1.00 96.19 352 LEU A N 1
ATOM 2715 C CA . LEU A 1 352 ? -1.422 -5.088 19.589 1.00 96.19 352 LEU A CA 1
ATOM 2716 C C . LEU A 1 352 ? -1.278 -6.610 19.607 1.00 96.19 352 LEU A C 1
ATOM 2718 O O . LEU A 1 352 ? -1.604 -7.247 18.613 1.00 96.19 352 LEU A O 1
ATOM 2722 N N . PHE A 1 353 ? -0.877 -7.207 20.730 1.00 92.94 353 PHE A N 1
ATOM 2723 C CA . PHE A 1 353 ? -0.773 -8.661 20.880 1.00 92.94 353 PHE A CA 1
ATOM 2724 C C . PHE A 1 353 ? -2.102 -9.372 20.619 1.00 92.94 353 PHE A C 1
ATOM 2726 O O . PHE A 1 353 ? -2.125 -10.386 19.926 1.00 92.94 353 PHE A O 1
ATOM 2733 N N . ASN A 1 354 ? -3.217 -8.836 21.118 1.00 93.69 354 ASN A N 1
ATOM 2734 C CA . ASN A 1 354 ? -4.532 -9.445 20.924 1.00 93.69 354 ASN A CA 1
ATOM 2735 C C . ASN A 1 354 ? -4.979 -9.452 19.457 1.00 93.69 354 ASN A C 1
ATOM 2737 O O . ASN A 1 354 ? -5.710 -10.352 19.051 1.00 93.69 354 ASN A O 1
ATOM 2741 N N . VAL A 1 355 ? -4.563 -8.465 18.662 1.00 95.06 355 VAL A N 1
ATOM 2742 C CA . VAL A 1 355 ? -4.921 -8.369 17.239 1.00 95.06 355 VAL A CA 1
ATOM 2743 C C . VAL A 1 355 ? -3.897 -9.082 16.353 1.00 95.06 355 VAL A C 1
ATOM 2745 O O . VAL A 1 355 ? -4.270 -9.838 15.457 1.00 95.06 355 VAL A O 1
ATOM 2748 N N . LEU A 1 356 ? -2.606 -8.859 16.596 1.00 93.62 356 LEU A N 1
ATOM 2749 C CA . LEU A 1 356 ? -1.496 -9.406 15.812 1.00 93.62 356 LEU A CA 1
ATOM 2750 C C . LEU A 1 356 ? -1.215 -10.873 16.135 1.00 93.62 356 LEU A C 1
ATOM 2752 O O . LEU A 1 356 ? -0.754 -11.604 15.265 1.00 93.62 356 LEU A O 1
ATOM 2756 N N . GLY A 1 357 ? -1.512 -11.327 17.353 1.00 87.81 357 GLY A N 1
ATOM 2757 C CA . GLY A 1 357 ? -1.339 -12.721 17.761 1.00 87.81 357 GLY A CA 1
ATOM 2758 C C . GLY A 1 357 ? -2.314 -13.673 17.067 1.00 87.81 357 GLY A C 1
ATOM 2759 O O . GLY A 1 357 ? -1.990 -14.842 16.861 1.00 87.81 357 GLY A O 1
ATOM 2760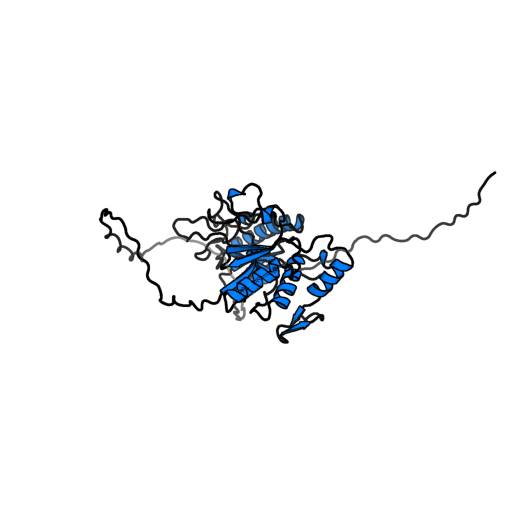 N N . LYS A 1 358 ? -3.476 -13.179 16.624 1.00 87.50 358 LYS A N 1
ATOM 2761 C CA . LYS A 1 358 ? -4.449 -13.975 15.869 1.00 87.50 358 LYS A CA 1
ATOM 2762 C C . LYS A 1 358 ? -3.941 -14.255 14.452 1.00 87.50 358 LYS A C 1
ATOM 2764 O O . LYS A 1 358 ? -3.335 -13.403 13.806 1.00 87.50 358 LYS A O 1
ATOM 2769 N N . SER A 1 359 ? -4.230 -15.438 13.934 1.00 83.94 359 SER A N 1
ATOM 2770 C CA . SER A 1 359 ? -4.068 -15.813 12.531 1.00 83.94 359 SER A CA 1
ATOM 2771 C C . SER A 1 359 ? -5.394 -16.347 12.003 1.00 83.94 359 SER A C 1
ATOM 2773 O O . SER A 1 359 ? -6.142 -16.997 12.726 1.00 83.94 359 SER A O 1
ATOM 2775 N N . TRP A 1 360 ? -5.720 -16.053 10.749 1.00 85.25 360 TRP A N 1
ATOM 2776 C CA . TRP A 1 360 ? -6.960 -16.538 10.151 1.00 85.25 360 TRP A CA 1
ATOM 2777 C C . TRP A 1 360 ? -6.776 -17.932 9.558 1.00 85.25 360 TRP A C 1
ATOM 2779 O O . TRP A 1 360 ? -6.047 -18.107 8.573 1.00 85.25 360 TRP A O 1
ATOM 2789 N N . ASP A 1 361 ? -7.481 -18.919 10.108 1.00 83.81 361 ASP A N 1
ATOM 2790 C CA . ASP A 1 361 ? -7.567 -20.242 9.503 1.00 83.81 361 ASP A CA 1
ATOM 2791 C C . ASP A 1 361 ? -8.581 -20.200 8.355 1.00 83.81 361 ASP A C 1
ATOM 2793 O O . ASP A 1 361 ? -9.798 -20.222 8.545 1.00 83.81 361 ASP A O 1
ATOM 2797 N N . LYS A 1 362 ? -8.073 -20.177 7.120 1.00 81.12 362 LYS A N 1
ATOM 2798 C CA . LYS A 1 362 ? -8.913 -20.177 5.914 1.00 81.12 362 LYS A CA 1
ATOM 2799 C C . LYS A 1 362 ? -9.791 -21.418 5.776 1.00 81.12 362 LYS A C 1
ATOM 2801 O O . LYS A 1 362 ? -10.850 -21.315 5.160 1.00 81.12 362 LYS A O 1
ATOM 2806 N N . LYS A 1 363 ? -9.349 -22.578 6.274 1.00 84.12 363 LYS A N 1
ATOM 2807 C CA . LYS A 1 363 ? -10.098 -23.838 6.164 1.00 84.12 363 LYS A CA 1
ATOM 2808 C C . LYS A 1 363 ? -11.270 -23.840 7.134 1.00 84.12 363 LYS A C 1
ATOM 2810 O O . LYS A 1 363 ? -12.370 -24.219 6.747 1.00 84.12 363 LYS A O 1
ATOM 2815 N N . ARG A 1 364 ? -11.034 -23.395 8.368 1.00 84.88 364 ARG A N 1
ATOM 2816 C CA . ARG A 1 364 ? -12.054 -23.356 9.425 1.00 84.88 364 ARG A CA 1
ATOM 2817 C C . ARG A 1 364 ? -12.898 -22.085 9.423 1.00 84.88 364 ARG A C 1
ATOM 2819 O O . ARG A 1 364 ? -13.984 -22.082 9.986 1.00 84.88 364 ARG A O 1
ATOM 2826 N N . ARG A 1 365 ? -12.433 -21.039 8.734 1.00 85.06 365 ARG A N 1
ATOM 2827 C CA . ARG A 1 365 ? -13.029 -19.696 8.717 1.00 85.06 365 ARG A CA 1
ATOM 2828 C C . ARG A 1 365 ? -13.171 -19.118 10.128 1.00 85.06 365 ARG A C 1
ATOM 2830 O O . ARG A 1 365 ? -14.187 -18.506 10.447 1.00 85.06 365 ARG A O 1
ATOM 2837 N N . GLU A 1 366 ? -12.146 -19.314 10.949 1.00 87.75 366 GLU A N 1
ATOM 2838 C CA . GLU A 1 366 ? -12.085 -18.816 12.322 1.00 87.75 366 GLU A CA 1
ATOM 2839 C C . GLU A 1 366 ? -10.713 -18.201 12.622 1.00 87.75 366 GLU A C 1
ATOM 2841 O O . GLU A 1 366 ? -9.712 -18.500 11.961 1.00 87.75 366 GLU A O 1
ATOM 2846 N N . TRP A 1 367 ? -10.673 -17.325 13.624 1.00 86.62 367 TRP A N 1
ATOM 2847 C CA . TRP A 1 367 ? -9.425 -16.799 14.163 1.00 86.62 367 TRP A CA 1
ATOM 2848 C C . TRP A 1 367 ? -8.801 -17.813 15.118 1.00 86.62 367 TRP A C 1
ATOM 2850 O O . TRP A 1 367 ? -9.459 -18.287 16.042 1.00 86.62 367 TRP A O 1
ATOM 2860 N N . THR A 1 368 ? -7.517 -18.103 14.932 1.00 82.50 368 THR A N 1
ATOM 2861 C CA . THR A 1 368 ? -6.742 -18.990 15.800 1.00 82.50 368 THR A CA 1
ATOM 2862 C C . THR A 1 368 ? -5.572 -18.231 16.410 1.00 82.50 368 THR A C 1
ATOM 2864 O O . THR A 1 368 ? -4.888 -17.475 15.725 1.00 82.50 368 THR A O 1
ATOM 2867 N N . SER A 1 369 ? -5.308 -18.446 17.697 1.00 77.50 369 SER A N 1
ATOM 2868 C CA . SER A 1 369 ? -4.090 -17.938 18.354 1.00 77.50 369 SER A CA 1
ATOM 2869 C C . SER A 1 369 ? -2.914 -18.908 18.220 1.00 77.50 369 SER A C 1
ATOM 2871 O O . SER A 1 369 ? -1.778 -18.560 18.524 1.00 77.50 369 SER A O 1
ATOM 2873 N N . THR A 1 370 ? -3.175 -20.142 17.784 1.00 70.69 370 THR A N 1
ATOM 2874 C CA . THR A 1 370 ? -2.137 -21.122 17.474 1.00 70.69 370 THR A CA 1
ATOM 2875 C C . THR A 1 370 ? -1.490 -20.791 16.129 1.00 70.69 370 THR A C 1
ATOM 2877 O O . THR A 1 370 ? -2.218 -20.548 15.159 1.00 70.69 370 THR A O 1
ATOM 2880 N N . PRO A 1 371 ? -0.146 -20.819 16.036 1.00 58.47 371 PRO A N 1
ATOM 2881 C CA . PRO A 1 371 ? 0.545 -20.695 14.762 1.00 58.47 371 PRO A CA 1
ATOM 2882 C C . PRO A 1 371 ? 0.030 -21.766 13.801 1.00 58.47 371 PRO A C 1
ATOM 2884 O O . PRO A 1 371 ? 0.039 -22.956 14.124 1.00 58.47 371 PRO A O 1
ATOM 2887 N N . ILE A 1 372 ? -0.437 -21.352 12.625 1.00 54.75 372 ILE A N 1
ATOM 2888 C CA . ILE A 1 372 ? -0.778 -22.298 11.564 1.00 54.75 372 ILE A CA 1
ATOM 2889 C C . ILE A 1 372 ? 0.556 -22.878 11.065 1.00 54.75 372 ILE A C 1
ATOM 2891 O O . ILE A 1 372 ? 1.427 -22.090 10.683 1.00 54.75 372 ILE A O 1
ATOM 2895 N N . PRO A 1 373 ? 0.755 -24.211 11.078 1.00 48.16 373 PRO A N 1
ATOM 2896 C CA . PRO A 1 373 ? 1.959 -24.821 10.521 1.00 48.16 373 PRO A CA 1
ATOM 2897 C C . PRO A 1 373 ? 2.157 -24.339 9.079 1.00 48.16 373 PRO A C 1
ATOM 2899 O O . PRO A 1 373 ? 1.205 -24.384 8.295 1.00 48.16 373 PRO A O 1
ATOM 2902 N N . LYS A 1 374 ? 3.349 -23.809 8.779 1.00 48.81 374 LYS A N 1
ATOM 2903 C CA . LYS A 1 374 ? 3.681 -23.215 7.474 1.00 48.81 374 LYS A CA 1
ATOM 2904 C C . LYS A 1 374 ? 3.578 -24.221 6.332 1.00 48.81 374 LYS A C 1
ATOM 2906 O O . LYS A 1 374 ? 4.007 -25.379 6.531 1.00 48.81 374 LYS A O 1
#

Foldseek 3Di:
DDDDDDDDDDDDDDDDDDDDDDDDDDDPVVVVVVQPDPDDDDDDDDDDDDDDDDDDDDDDYDDDDDDDDDDPDDDDDDDDDDDDDDDDDDDDDDDPPPLPFFKKFKFQWQWPQDPPQADNPIFFQADQAQCVLLDPLVCPWFPDFPLQQFQHNRGNPDDPRHDTHGRLKTFGLWMFGASDPVLVVVVVVCLQVPVAFQEQFWAAFDAWDWDDDAVTWIKTWTAQDDDPVDQLVPTHRLNSQLRSLRCCVVCVVRRIDRDDPDTIITRTGNIHTPDPVSVVVSRVSRVVSSVVRVVVPTDGRQGDPVPPVRDQDPCCNVANRFMFIDGVSHGDDTRGGPNYDDCPDPVNSVSSCVRNLWDQDPVVRDTDSDDDDD

Secondary structure (DSSP, 8-state):
---------------------------TTHHHHTTTS----------------------------------------------------------------EEEEEEEE-----TTTS-TTPPP--SS--GGGG--TT-SSEEE--TT-B-STT-----TTS-------EEEEEEEEESSHHHHHHHHHHHHTT-S--B--EE---EEEEESSSSPEEEEEE-----TTS-GGGSTTHHHHHHHHHHHHHHGGGTEE-PPSSEEEEEESS-EES-HHHHHHHHHHHHHHHHHHHHT-SEE----GGGGGGT--HHHHHS-S-EEEEETTEEEEEE---BPSPTTSHHHHHHHHHHHS-EEETTTTEEESSPPP-

pLDDT: mean 74.9, std 25.31, range [27.75, 98.25]

Sequence (374 aa):
MNNNNNNTNNIGGRPIGSPGEGVGQPSVLGSIAHALTGNYNGPLTGLSISEQGRDSSKVIPPNSLSEHRAAQLEQGQRASGRRSGRNSPSSLAGGPSSSGKHTVTIGLSLSRRSSALGHPDTVTRQTAFDFNELQDREYKYVSSTDSSGWRAGGGERGDNHKVAAPDTVHIPIIQIDCETPQAVDAIISALARGEIFIPHMAIIPEALSVNGVSPPDLVVRFGTERNDDLPPDEWPNWCLEFMHNQLYEYFLGMGARWTKRPFSITLAKKVRWKTVKHMNRYFAHAERVIDAWREKGPQYLDPQLAFIEGGATPEEVARPHGIYLLRNGIPTNYFAPNFDPPYTTKMTRSLLFNVLGKSWDKKRREWTSTPIPK

Organism: NCBI:txid635003

Radius of gyration: 29.57 Å; chains: 1; bounding box: 80×68×116 Å